Protein AF-A0A920CQA4-F1 (afdb_monomer_lite)

Structure (mmCIF, N/CA/C/O backbone):
data_AF-A0A920CQA4-F1
#
_entry.id   AF-A0A920CQA4-F1
#
loop_
_atom_site.group_PDB
_atom_site.id
_atom_site.type_symbol
_atom_site.label_atom_id
_atom_site.label_alt_id
_atom_site.label_comp_id
_atom_site.label_asym_id
_atom_site.label_entity_id
_atom_site.label_seq_id
_atom_site.pdbx_PDB_ins_code
_atom_site.Cartn_x
_atom_site.Cartn_y
_atom_site.Cartn_z
_atom_site.occupancy
_atom_site.B_iso_or_equiv
_atom_site.auth_seq_id
_atom_site.auth_comp_id
_atom_site.auth_asym_id
_atom_site.auth_atom_id
_atom_site.pdbx_PDB_model_num
ATOM 1 N N . MET A 1 1 ? 2.557 13.82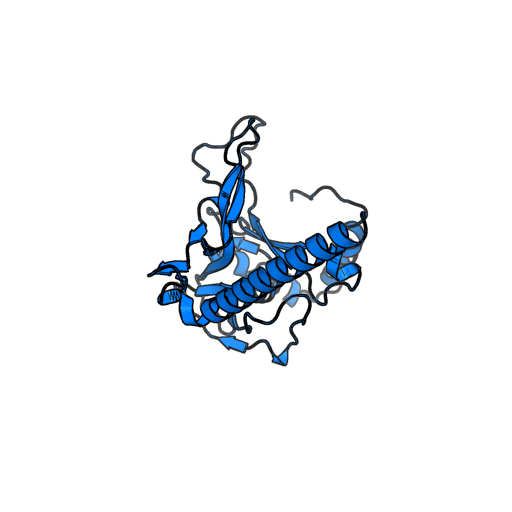5 20.061 1.00 38.69 1 MET A N 1
ATOM 2 C CA . MET A 1 1 ? 2.212 13.811 18.621 1.00 38.69 1 MET A CA 1
ATOM 3 C C . MET A 1 1 ? 3.180 14.714 17.873 1.00 38.69 1 MET A C 1
ATOM 5 O O . MET A 1 1 ? 3.221 15.901 18.159 1.00 38.69 1 MET A O 1
ATOM 9 N N . GLY A 1 2 ? 3.999 14.174 16.968 1.00 33.59 2 GLY A N 1
ATOM 10 C CA . GLY A 1 2 ? 4.830 15.003 16.093 1.00 33.59 2 GLY A CA 1
ATOM 11 C C . GLY A 1 2 ? 3.966 15.569 14.974 1.00 33.59 2 GLY A C 1
ATOM 12 O O . GLY A 1 2 ? 3.808 14.919 13.946 1.00 33.59 2 GLY A O 1
ATOM 13 N N . ALA A 1 3 ? 3.356 16.735 15.188 1.00 39.22 3 ALA A N 1
ATOM 14 C CA . ALA A 1 3 ? 2.620 17.420 14.136 1.00 39.22 3 ALA A CA 1
ATOM 15 C C . ALA A 1 3 ? 3.600 17.761 13.004 1.00 39.22 3 ALA A C 1
ATOM 17 O O . ALA A 1 3 ? 4.562 18.506 13.204 1.00 39.22 3 ALA A O 1
ATOM 18 N N . GLY A 1 4 ? 3.386 17.187 11.818 1.00 44.81 4 GLY A N 1
ATOM 19 C CA . GLY A 1 4 ? 4.086 17.630 10.616 1.00 44.81 4 GLY A CA 1
ATOM 20 C C . GLY A 1 4 ? 3.910 19.142 10.448 1.00 44.81 4 GLY A C 1
ATOM 21 O O . GLY A 1 4 ? 2.879 19.691 10.837 1.00 44.81 4 GLY A O 1
ATOM 22 N N . LYS A 1 5 ? 4.919 19.832 9.899 1.00 43.12 5 LYS A N 1
ATOM 23 C CA . LYS A 1 5 ? 4.845 21.278 9.626 1.00 43.12 5 LYS A CA 1
ATOM 24 C C . LYS A 1 5 ? 3.522 21.593 8.911 1.00 43.12 5 LYS A C 1
ATOM 26 O O . LYS A 1 5 ? 3.322 21.143 7.783 1.00 43.12 5 LYS A O 1
ATOM 31 N N . LYS A 1 6 ? 2.628 22.350 9.565 1.00 48.09 6 LYS A N 1
ATOM 32 C CA . LYS A 1 6 ? 1.392 22.854 8.951 1.00 48.09 6 LYS A CA 1
ATOM 33 C C . LYS A 1 6 ? 1.777 23.722 7.755 1.00 48.09 6 LYS A C 1
ATOM 35 O O . LYS A 1 6 ? 2.367 24.786 7.914 1.00 48.09 6 LYS A O 1
ATOM 40 N N . THR A 1 7 ? 1.462 23.254 6.557 1.00 58.47 7 THR A N 1
ATOM 41 C CA . THR A 1 7 ? 1.446 24.076 5.345 1.00 58.47 7 THR A CA 1
ATOM 42 C C . THR A 1 7 ? 0.015 24.577 5.130 1.00 58.47 7 THR A C 1
ATOM 44 O O . THR A 1 7 ? -0.928 23.922 5.579 1.00 58.47 7 THR A O 1
ATOM 47 N N . LYS A 1 8 ? -0.177 25.697 4.414 1.00 56.38 8 LYS A N 1
ATOM 48 C CA . LYS A 1 8 ? -1.524 26.164 4.007 1.00 56.38 8 LYS A CA 1
ATOM 49 C C . LYS A 1 8 ? -2.324 25.094 3.241 1.00 56.38 8 LYS A C 1
ATOM 51 O O . LYS A 1 8 ? -3.545 25.123 3.245 1.00 56.38 8 LYS A O 1
ATOM 56 N N . TYR A 1 9 ? -1.635 24.152 2.595 1.00 57.25 9 TYR A N 1
ATOM 57 C CA . TYR A 1 9 ? -2.249 23.047 1.856 1.00 57.25 9 TYR A CA 1
ATOM 58 C C . TYR A 1 9 ? -2.798 21.952 2.783 1.00 57.25 9 TYR A C 1
ATOM 60 O O . TYR A 1 9 ? -3.901 21.459 2.573 1.00 57.25 9 TYR A O 1
ATOM 68 N N . ASN A 1 10 ? -2.085 21.618 3.863 1.00 66.56 10 ASN A N 1
ATOM 69 C CA . ASN A 1 10 ? -2.527 20.572 4.789 1.00 66.56 10 ASN A CA 1
ATOM 70 C C . ASN A 1 10 ? -3.601 21.058 5.779 1.00 66.56 10 ASN A C 1
ATOM 72 O O . ASN A 1 10 ? -4.291 20.232 6.368 1.00 66.56 10 ASN A O 1
ATOM 76 N N . SER A 1 11 ? -3.756 22.370 5.995 1.00 74.94 11 SER A N 1
ATOM 77 C CA . SER A 1 11 ? -4.681 22.897 7.010 1.00 74.94 11 SER A CA 1
ATOM 78 C C . SER A 1 11 ? -6.149 22.602 6.710 1.00 74.94 11 SER A C 1
ATOM 80 O O . SER A 1 11 ? -6.861 22.210 7.627 1.00 74.94 11 SER A O 1
ATOM 82 N N . ARG A 1 12 ? -6.582 22.699 5.444 1.00 81.12 12 ARG A N 1
ATOM 83 C CA . ARG A 1 12 ? -7.976 22.422 5.052 1.00 81.12 12 ARG A CA 1
ATOM 84 C C . ARG A 1 12 ? -8.373 20.966 5.312 1.00 81.12 12 ARG A C 1
ATOM 86 O O . ARG A 1 12 ? -9.428 20.706 5.873 1.00 81.12 12 ARG A O 1
ATOM 93 N N . PHE A 1 13 ? -7.530 20.008 4.927 1.00 79.75 13 PHE A N 1
ATOM 94 C CA . PHE A 1 13 ? -7.816 18.586 5.158 1.00 79.75 13 PHE A CA 1
ATOM 95 C C . PHE A 1 13 ? -7.758 18.212 6.635 1.00 79.75 13 PHE A C 1
ATOM 97 O O . PHE A 1 13 ? -8.533 17.369 7.075 1.00 79.75 13 PHE A O 1
ATOM 104 N N . LEU A 1 14 ? -6.872 18.850 7.403 1.00 82.94 14 LEU A N 1
ATOM 105 C CA . LEU A 1 14 ? -6.847 18.679 8.853 1.00 82.94 14 LEU A CA 1
ATOM 106 C C . LEU A 1 14 ? -8.140 19.183 9.499 1.00 82.94 14 LEU A C 1
ATOM 108 O O . LEU A 1 14 ? -8.668 18.514 10.376 1.00 82.94 14 LEU A O 1
ATOM 112 N N . GLU A 1 15 ? -8.661 20.322 9.051 1.00 87.00 15 GLU A N 1
ATOM 113 C CA . GLU A 1 15 ? -9.925 20.875 9.541 1.00 87.00 15 GLU A CA 1
ATOM 114 C C . GLU A 1 15 ? -11.116 19.975 9.197 1.00 87.00 15 GLU A C 1
ATOM 116 O O . GLU A 1 15 ? -11.868 19.599 10.092 1.00 87.00 15 GLU A O 1
ATOM 121 N N . ILE A 1 16 ? -11.220 19.522 7.941 1.00 88.00 16 ILE A N 1
ATOM 122 C CA . ILE A 1 16 ? -12.239 18.544 7.523 1.00 88.00 16 ILE A CA 1
ATOM 123 C C . ILE A 1 16 ? -12.129 17.261 8.359 1.00 88.00 16 ILE A C 1
ATOM 125 O O . ILE A 1 16 ? -13.133 16.752 8.848 1.00 88.00 16 ILE A O 1
ATOM 129 N N . GLY A 1 17 ? -10.914 16.745 8.558 1.00 87.94 17 GLY A N 1
ATOM 130 C CA . GLY A 1 17 ? -10.681 15.550 9.367 1.00 87.94 17 GLY A CA 1
ATOM 131 C C . GLY A 1 17 ? -11.090 15.735 10.830 1.00 87.94 17 GLY A C 1
ATOM 132 O O . GLY A 1 17 ? -11.721 14.851 11.403 1.00 87.94 17 GLY A O 1
ATOM 133 N N . HIS A 1 18 ? -10.782 16.887 11.431 1.00 89.56 18 HIS A N 1
ATOM 134 C CA . HIS A 1 18 ? -11.221 17.210 12.789 1.00 89.56 18 HIS A CA 1
ATOM 135 C C . HIS A 1 18 ? -12.742 17.293 12.893 1.00 89.56 18 HIS A C 1
ATOM 137 O O . HIS A 1 18 ? -13.289 16.761 13.854 1.00 89.56 18 HIS A O 1
ATOM 143 N N . GLN A 1 19 ? -13.410 17.896 11.907 1.00 93.00 19 GLN A N 1
ATOM 144 C CA . GLN A 1 19 ? -14.869 17.971 11.876 1.00 93.00 19 GLN A CA 1
ATOM 145 C C . GLN A 1 19 ? -15.489 16.571 11.796 1.00 93.00 19 GLN A C 1
ATOM 147 O O . GLN A 1 19 ? -16.320 16.220 12.626 1.00 93.00 19 GLN A O 1
ATOM 152 N N . ILE A 1 20 ? -14.994 15.716 10.893 1.00 90.88 20 ILE A N 1
ATOM 153 C CA . ILE A 1 20 ? -15.450 14.321 10.771 1.00 90.88 20 ILE A CA 1
ATOM 154 C C . ILE A 1 20 ? -15.290 13.559 12.094 1.00 90.88 20 ILE A C 1
ATOM 156 O O . ILE A 1 20 ? -16.166 12.785 12.464 1.00 90.88 20 ILE A O 1
ATOM 160 N N . ILE A 1 21 ? -14.177 13.757 12.810 1.00 89.25 21 ILE A N 1
ATOM 161 C CA . ILE A 1 21 ? -13.927 13.101 14.104 1.00 89.25 21 ILE A CA 1
ATOM 162 C C . ILE A 1 21 ? -14.805 13.690 15.218 1.00 89.25 21 ILE A C 1
ATOM 164 O O . ILE A 1 21 ? -15.188 12.961 16.136 1.00 89.25 21 ILE A O 1
ATOM 168 N N . ALA A 1 22 ? -15.095 14.991 15.179 1.00 90.94 22 ALA A N 1
ATOM 169 C CA . ALA A 1 22 ? -15.968 15.657 16.143 1.00 90.94 22 ALA A CA 1
ATOM 170 C C . ALA A 1 22 ? -17.420 15.181 16.005 1.00 90.94 22 ALA A C 1
ATOM 172 O O . ALA A 1 22 ? -18.056 14.895 17.017 1.00 90.94 22 ALA A O 1
ATOM 173 N N . ASP A 1 23 ? -17.885 15.007 14.768 1.00 94.25 23 ASP A N 1
ATOM 174 C CA . ASP A 1 23 ? -19.243 14.555 14.444 1.00 94.25 23 ASP A CA 1
ATOM 175 C C . ASP A 1 23 ? -19.406 13.026 14.539 1.00 94.25 23 ASP A C 1
ATOM 177 O O . ASP A 1 23 ? -20.500 12.485 14.368 1.00 94.25 23 ASP A O 1
ATOM 181 N N . MET A 1 24 ? -18.317 12.298 14.796 1.00 93.50 24 MET A N 1
ATOM 182 C CA . MET A 1 24 ? -18.327 10.842 14.863 1.00 93.50 24 MET A CA 1
ATOM 183 C C . MET A 1 24 ? -19.016 10.340 16.147 1.00 93.50 24 MET A C 1
ATOM 185 O O . MET A 1 24 ? -18.647 10.767 17.246 1.00 93.50 24 MET A O 1
ATOM 189 N N . PRO A 1 25 ? -19.936 9.356 16.058 1.00 93.81 25 PRO A N 1
ATOM 190 C CA . PRO A 1 25 ? -20.502 8.703 17.234 1.00 93.81 25 PRO A CA 1
ATOM 191 C C . PRO A 1 25 ? -19.423 8.080 18.125 1.00 93.81 25 PRO A C 1
ATOM 193 O O . PRO A 1 25 ? -18.431 7.540 17.630 1.00 93.81 25 PRO A O 1
ATOM 196 N N . LYS A 1 26 ? -19.648 8.087 19.445 1.00 91.25 26 LYS A N 1
ATOM 197 C CA . LYS A 1 26 ? -18.684 7.585 20.440 1.00 91.25 26 LYS A CA 1
ATOM 198 C C . LYS A 1 26 ? -18.208 6.156 20.144 1.00 91.25 26 LYS A C 1
ATOM 200 O O . LYS A 1 26 ? -17.006 5.921 20.151 1.00 91.25 26 LYS A O 1
ATOM 205 N N . SER A 1 27 ? -19.124 5.253 19.794 1.00 87.88 27 SER A N 1
ATOM 206 C CA . SER A 1 27 ? -18.812 3.854 19.458 1.00 87.88 27 SER A CA 1
ATOM 207 C C . SER A 1 27 ? -17.830 3.720 18.291 1.00 87.88 27 SER A C 1
ATOM 209 O O . SER A 1 27 ? -16.910 2.910 18.323 1.00 87.88 27 SER A O 1
ATOM 211 N N . ARG A 1 28 ? -17.986 4.552 17.260 1.00 89.12 28 ARG A N 1
ATOM 212 C CA . ARG A 1 28 ? -17.101 4.552 16.093 1.00 89.12 28 ARG A CA 1
ATOM 213 C C . ARG A 1 28 ? -15.753 5.208 16.413 1.00 89.12 28 ARG A C 1
ATOM 215 O O . ARG A 1 28 ? -14.718 4.756 15.936 1.00 89.12 28 ARG A O 1
ATOM 222 N N . LYS A 1 29 ? -15.757 6.223 17.279 1.00 89.69 29 LYS A N 1
ATOM 223 C CA . LYS A 1 29 ? -14.544 6.900 17.754 1.00 89.69 29 LYS A CA 1
ATOM 224 C C . LYS A 1 29 ? -13.663 5.991 18.611 1.00 89.69 29 LYS A C 1
ATOM 226 O O . LYS A 1 29 ? -12.446 6.055 18.491 1.00 89.69 29 LYS A O 1
ATOM 231 N N . GLU A 1 30 ? -14.266 5.145 19.443 1.00 90.81 30 GLU A N 1
ATOM 232 C CA . GLU A 1 30 ? -13.564 4.122 20.237 1.00 90.81 30 GLU A CA 1
ATOM 233 C C . GLU A 1 30 ? -12.905 3.058 19.358 1.00 90.81 30 GLU A C 1
ATOM 235 O O . GLU A 1 30 ? -11.855 2.529 19.715 1.00 90.81 30 GLU A O 1
ATOM 240 N N . ASN A 1 31 ? -13.469 2.800 18.176 1.00 92.75 31 ASN A N 1
ATOM 241 C CA . ASN A 1 31 ? -12.864 1.895 17.212 1.00 92.75 31 ASN A CA 1
ATOM 242 C C . ASN A 1 31 ? -11.628 2.497 16.516 1.00 92.75 31 ASN A C 1
ATOM 244 O O . ASN A 1 31 ? -10.852 1.760 15.923 1.00 92.75 31 ASN A O 1
ATOM 248 N N . LEU A 1 32 ? -11.395 3.814 16.573 1.00 92.38 32 LEU A N 1
ATOM 249 C CA . LEU A 1 32 ? -10.269 4.421 15.859 1.00 92.38 32 LEU A CA 1
ATOM 250 C C . LEU A 1 32 ? -8.916 3.902 16.365 1.00 92.38 32 LEU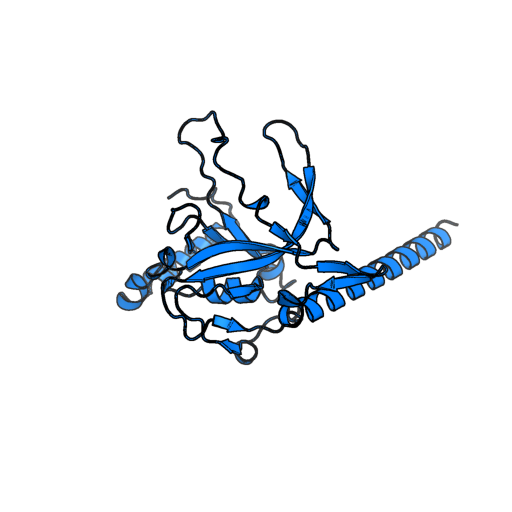 A C 1
ATOM 252 O O . LEU A 1 32 ? -8.576 4.055 17.538 1.00 92.38 32 LEU A O 1
ATOM 256 N N . CYS A 1 33 ? -8.098 3.374 15.450 1.00 91.94 33 CYS A N 1
ATOM 257 C CA . CYS A 1 33 ? -6.798 2.746 15.739 1.00 91.94 33 CYS A CA 1
ATOM 258 C C . CYS A 1 33 ? -6.866 1.521 16.678 1.00 91.94 33 CYS A C 1
ATOM 260 O O . CYS A 1 33 ? -5.803 1.090 17.142 1.00 91.94 33 CYS A O 1
ATOM 262 N N . SER A 1 34 ? -8.048 0.975 16.987 1.00 94.44 34 SER A N 1
ATOM 263 C CA . SER A 1 34 ? -8.228 -0.119 17.956 1.00 94.44 34 SER A CA 1
ATOM 264 C C . SER A 1 34 ? -7.410 -1.369 17.608 1.00 94.44 34 SER A C 1
ATOM 266 O O . SER A 1 34 ? -6.863 -2.008 18.503 1.00 94.44 34 SER A O 1
ATOM 268 N N . LEU A 1 35 ? -7.231 -1.656 16.316 1.00 96.00 35 LEU A N 1
ATOM 269 C CA . LEU A 1 35 ? -6.510 -2.815 15.783 1.00 96.00 35 LEU A CA 1
ATOM 270 C C . LEU A 1 35 ? -5.196 -2.452 15.076 1.00 96.00 35 LEU A C 1
ATOM 272 O O . LEU A 1 35 ? -4.560 -3.323 14.489 1.00 96.00 35 LEU A O 1
ATOM 276 N N . SER A 1 36 ? -4.736 -1.198 15.152 1.00 93.88 36 SER A N 1
ATOM 277 C CA . SER A 1 36 ? -3.458 -0.777 14.537 1.00 93.88 36 SER A CA 1
ATOM 278 C C . SER A 1 36 ? -2.251 -1.620 14.980 1.00 93.88 36 SER A C 1
ATOM 280 O O . SER A 1 36 ? -1.360 -1.886 14.180 1.00 93.88 36 SER A O 1
ATOM 282 N N . HIS A 1 37 ? -2.268 -2.100 16.227 1.00 94.06 37 HIS A N 1
ATOM 283 C CA . HIS A 1 37 ? -1.230 -2.950 16.811 1.00 94.06 37 HIS A CA 1
ATOM 284 C C . HIS A 1 37 ? -1.211 -4.390 16.278 1.00 94.06 37 HIS A C 1
ATOM 286 O O . HIS A 1 37 ? -0.224 -5.072 16.497 1.00 94.06 37 HIS A O 1
ATOM 292 N N . THR A 1 38 ? -2.282 -4.834 15.611 1.00 97.00 38 THR A N 1
ATOM 293 C CA . THR A 1 38 ? -2.454 -6.224 15.146 1.00 97.00 38 THR A CA 1
ATOM 294 C C . THR A 1 38 ? -1.996 -6.449 13.709 1.00 97.00 38 THR A C 1
ATOM 296 O O . THR A 1 38 ? -2.083 -7.570 13.220 1.00 97.00 38 THR A O 1
ATOM 299 N N . LEU A 1 39 ? -1.614 -5.395 12.979 1.00 97.25 39 LEU A N 1
ATOM 300 C CA . LEU A 1 39 ? -1.118 -5.478 11.604 1.00 97.25 39 LEU A CA 1
ATOM 301 C C . LEU A 1 39 ? 0.372 -5.178 11.600 1.00 97.25 39 LEU A C 1
ATOM 303 O O . LEU A 1 39 ? 0.760 -4.031 11.797 1.00 97.25 39 LEU A O 1
ATOM 307 N N . HIS A 1 40 ? 1.187 -6.179 11.299 1.00 95.88 40 HIS A N 1
ATOM 308 C CA . HIS A 1 40 ? 2.637 -6.083 11.382 1.00 95.88 40 HIS A CA 1
ATOM 309 C C . HIS A 1 40 ? 3.259 -5.974 10.004 1.00 95.88 40 HIS A C 1
ATOM 311 O O . HIS A 1 40 ? 2.926 -6.705 9.061 1.00 95.88 40 HIS A O 1
ATOM 317 N N . PHE A 1 41 ? 4.211 -5.060 9.896 1.00 94.62 41 PHE A N 1
ATOM 318 C CA . PHE A 1 41 ? 5.053 -4.939 8.725 1.00 94.62 41 PHE A CA 1
ATOM 319 C C . PHE A 1 41 ? 5.948 -6.170 8.547 1.00 94.62 41 PHE A C 1
ATOM 321 O O . PHE A 1 41 ? 6.675 -6.546 9.460 1.00 94.62 41 PHE A O 1
ATOM 328 N N . VAL A 1 42 ? 5.966 -6.752 7.342 1.00 93.94 42 VAL A N 1
ATOM 329 C CA . VAL A 1 42 ? 6.901 -7.840 7.010 1.00 93.94 42 VAL A CA 1
ATOM 330 C C . VAL A 1 42 ? 7.954 -7.386 6.008 1.00 93.94 42 VAL A C 1
ATOM 332 O O . VAL A 1 42 ? 9.145 -7.575 6.226 1.00 93.94 42 VAL A O 1
ATOM 335 N N . THR A 1 43 ? 7.530 -6.852 4.861 1.00 93.31 43 THR A N 1
ATOM 336 C CA . THR A 1 43 ? 8.456 -6.420 3.805 1.00 93.31 43 THR A CA 1
ATOM 337 C C . THR A 1 43 ? 7.758 -5.525 2.785 1.00 93.31 43 THR A C 1
ATOM 339 O O . THR A 1 43 ? 6.534 -5.532 2.647 1.00 93.31 43 THR A O 1
ATOM 342 N N . LEU A 1 44 ? 8.541 -4.754 2.035 1.00 94.19 44 LEU A N 1
ATOM 343 C CA . LEU A 1 44 ? 8.090 -4.073 0.830 1.00 94.19 44 LEU A CA 1
ATOM 344 C C . LEU A 1 44 ? 8.383 -4.943 -0.393 1.00 94.19 44 LEU A C 1
ATOM 346 O O . LEU A 1 44 ? 9.451 -5.533 -0.518 1.00 94.19 44 LEU A O 1
ATOM 350 N N . LEU A 1 45 ? 7.464 -4.949 -1.349 1.00 95.25 45 LEU A N 1
ATOM 351 C CA . LEU A 1 45 ? 7.617 -5.667 -2.611 1.00 95.25 45 LEU A CA 1
ATOM 352 C C . LEU A 1 45 ? 8.001 -4.678 -3.706 1.00 95.25 45 LEU A C 1
ATOM 354 O O . LEU A 1 45 ? 7.426 -3.587 -3.776 1.00 95.25 45 LEU A O 1
ATOM 358 N N . GLY A 1 46 ? 8.956 -5.024 -4.569 1.00 94.81 46 GLY A N 1
ATOM 359 C CA . GLY A 1 46 ? 9.412 -4.121 -5.625 1.00 94.81 46 GLY A CA 1
ATOM 360 C C . GLY A 1 46 ? 9.815 -4.815 -6.917 1.00 94.81 46 GLY A C 1
ATOM 361 O O . GLY A 1 46 ? 10.313 -5.934 -6.910 1.00 94.81 46 GLY A O 1
ATOM 362 N N . PHE A 1 47 ? 9.642 -4.119 -8.037 1.00 95.69 47 PHE A N 1
ATOM 363 C CA . PHE A 1 47 ? 10.157 -4.566 -9.326 1.00 95.69 47 PHE A CA 1
ATOM 364 C C . PHE A 1 47 ? 11.599 -4.103 -9.517 1.00 95.69 47 PHE A C 1
ATOM 366 O O . PHE A 1 47 ? 11.882 -2.910 -9.480 1.00 95.69 47 PHE A O 1
ATOM 373 N N . GLN A 1 48 ? 12.510 -5.035 -9.760 1.00 93.19 48 GLN A N 1
ATOM 374 C CA . GLN A 1 48 ? 13.894 -4.815 -10.158 1.00 93.19 48 GLN A CA 1
ATOM 375 C C . GLN A 1 48 ? 14.017 -4.357 -11.622 1.00 93.19 48 GLN A C 1
ATOM 377 O O . GLN A 1 48 ? 14.978 -3.661 -11.969 1.00 93.19 48 GLN A O 1
ATOM 382 N N . SER A 1 49 ? 13.039 -4.679 -12.479 1.00 91.62 49 SER A N 1
ATOM 383 C CA . SER A 1 49 ? 12.951 -4.168 -13.860 1.00 91.62 49 SER A CA 1
ATOM 384 C C . SER A 1 49 ? 12.806 -2.640 -13.949 1.00 91.62 49 SER A C 1
ATOM 386 O O . SER A 1 49 ? 13.183 -2.023 -14.961 1.00 91.62 49 SER A O 1
ATOM 388 N N . PHE A 1 50 ? 12.324 -2.015 -12.869 1.00 90.62 50 PHE A N 1
ATOM 389 C CA . PHE A 1 50 ? 12.220 -0.572 -12.685 1.00 90.62 50 PHE A CA 1
ATOM 390 C C . PHE A 1 50 ? 13.152 -0.129 -11.556 1.00 90.62 50 PHE A C 1
ATOM 392 O O . PHE A 1 50 ? 13.122 -0.652 -10.448 1.00 90.62 50 PHE A O 1
ATOM 399 N N . LYS A 1 51 ? 14.022 0.841 -11.842 1.00 83.44 51 LYS A N 1
ATOM 400 C CA . LYS A 1 51 ? 14.982 1.335 -10.853 1.00 83.44 51 LYS A CA 1
ATOM 401 C C . LYS A 1 51 ? 14.469 2.624 -10.237 1.00 83.44 51 LYS A C 1
ATOM 403 O O . LYS A 1 51 ? 14.321 3.634 -10.926 1.00 83.44 51 LYS A O 1
ATOM 408 N N . SER A 1 52 ? 14.268 2.592 -8.930 1.00 82.50 52 SER A N 1
ATOM 409 C CA . SER A 1 52 ? 14.185 3.781 -8.094 1.00 82.50 52 SER A CA 1
ATOM 410 C C . SER A 1 52 ? 15.556 4.092 -7.493 1.00 82.50 52 SER A C 1
ATOM 412 O O . SER A 1 52 ? 16.546 3.398 -7.728 1.00 82.50 52 SER A O 1
ATOM 414 N N . LYS A 1 53 ? 15.620 5.201 -6.764 1.00 80.25 53 LYS A N 1
ATOM 415 C CA . LYS A 1 53 ? 16.815 5.707 -6.102 1.00 80.25 53 LYS A CA 1
ATOM 416 C C . LYS A 1 53 ? 16.521 5.819 -4.610 1.00 80.25 53 LYS A C 1
ATOM 418 O O . LYS A 1 53 ? 15.498 6.397 -4.243 1.00 80.25 53 LYS A O 1
ATOM 423 N N . ARG A 1 54 ? 17.394 5.276 -3.761 1.00 72.25 54 ARG A N 1
ATOM 424 C CA . ARG A 1 54 ? 17.351 5.456 -2.296 1.00 72.25 54 ARG A CA 1
ATOM 425 C C . ARG A 1 54 ? 18.578 6.228 -1.824 1.00 72.25 54 ARG A C 1
ATOM 427 O O . ARG A 1 54 ? 19.606 6.150 -2.486 1.00 72.25 54 ARG A O 1
ATOM 434 N N . ASN A 1 55 ? 18.468 6.968 -0.723 1.00 68.88 55 ASN A N 1
ATOM 435 C CA . ASN A 1 55 ? 19.615 7.598 -0.057 1.00 68.88 55 ASN A CA 1
ATOM 436 C C . ASN A 1 55 ? 20.209 6.600 0.940 1.00 68.88 55 ASN A C 1
ATOM 438 O O . ASN A 1 55 ? 19.434 5.921 1.609 1.00 68.88 55 ASN A O 1
ATOM 442 N N . VAL A 1 56 ? 21.537 6.501 1.016 1.00 63.00 56 VAL A N 1
ATOM 443 C CA . VAL A 1 56 ? 22.213 5.387 1.724 1.00 63.00 56 VAL A CA 1
ATOM 444 C C . VAL A 1 56 ? 23.213 5.858 2.783 1.00 63.00 56 VAL A C 1
ATOM 446 O O . VAL A 1 56 ? 23.860 5.041 3.416 1.00 63.00 56 VAL A O 1
ATOM 449 N N . ALA A 1 57 ? 23.355 7.167 3.004 1.00 54.09 57 ALA A N 1
ATOM 450 C CA . ALA A 1 57 ? 24.226 7.683 4.056 1.00 54.09 57 ALA A CA 1
ATOM 451 C C . ALA A 1 57 ? 23.795 9.077 4.520 1.00 54.09 57 ALA A C 1
ATOM 453 O O . ALA A 1 57 ? 23.320 9.895 3.725 1.00 54.09 57 ALA A O 1
ATOM 454 N N . ASP A 1 58 ? 24.015 9.345 5.804 1.00 51.28 58 ASP A N 1
ATOM 455 C CA . ASP A 1 58 ? 23.956 10.684 6.375 1.00 51.28 58 ASP A CA 1
ATOM 456 C C . ASP A 1 58 ? 25.164 11.509 5.906 1.00 51.28 58 ASP A C 1
ATOM 458 O O . ASP A 1 58 ? 26.306 11.061 5.926 1.00 51.28 58 ASP A O 1
ATOM 462 N N . GLY A 1 59 ? 24.905 12.735 5.449 1.00 50.38 59 GLY A N 1
ATOM 463 C CA . GLY A 1 59 ? 25.937 13.721 5.105 1.00 50.38 59 GLY A CA 1
ATOM 464 C C . GLY A 1 59 ? 26.410 13.729 3.647 1.00 50.38 59 GLY A C 1
ATOM 465 O O . GLY A 1 59 ? 26.793 14.788 3.154 1.00 50.38 59 GLY A O 1
ATOM 466 N N . VAL A 1 60 ? 26.297 12.623 2.904 1.00 50.94 60 VAL A N 1
ATOM 467 C CA . VAL A 1 60 ? 26.636 12.576 1.467 1.00 50.94 60 VAL A CA 1
ATOM 468 C C . VAL A 1 60 ? 25.385 12.228 0.667 1.00 50.94 60 VAL A C 1
ATOM 470 O O . VAL A 1 60 ? 24.725 11.231 0.943 1.00 50.94 60 VAL A O 1
ATOM 473 N N . ARG A 1 61 ? 25.051 13.020 -0.366 1.00 55.62 61 ARG A N 1
ATOM 474 C CA . ARG A 1 61 ? 23.981 12.708 -1.341 1.00 55.62 61 ARG A CA 1
ATOM 475 C C . ARG A 1 61 ? 24.373 11.509 -2.223 1.00 55.62 61 ARG A C 1
ATOM 477 O O . ARG A 1 61 ? 24.431 11.620 -3.445 1.00 55.62 61 ARG A O 1
ATOM 484 N N . LYS A 1 62 ? 24.666 10.358 -1.621 1.00 59.75 62 LYS A N 1
ATOM 485 C CA . LYS A 1 62 ? 24.900 9.108 -2.333 1.00 59.75 62 LYS A CA 1
ATOM 486 C C . LYS A 1 62 ? 23.568 8.391 -2.458 1.00 59.75 62 LYS A C 1
ATOM 488 O O . LYS A 1 62 ? 22.918 8.074 -1.459 1.00 59.75 62 LYS A O 1
ATOM 493 N N . SER A 1 63 ? 23.154 8.188 -3.704 1.00 71.75 63 SER A N 1
ATOM 494 C CA . SER A 1 63 ? 21.939 7.460 -4.013 1.00 71.75 63 SER A CA 1
ATOM 495 C C . SER A 1 63 ? 22.248 6.170 -4.751 1.00 71.75 63 SER A C 1
ATOM 497 O O . SER A 1 63 ? 22.934 6.193 -5.772 1.00 71.75 63 SER A O 1
ATOM 499 N N . GLU A 1 64 ? 21.721 5.060 -4.245 1.00 78.56 64 GLU A N 1
ATOM 500 C CA . GLU A 1 64 ? 21.862 3.745 -4.863 1.00 78.56 64 GLU A CA 1
ATOM 501 C C . GLU A 1 64 ? 20.586 3.325 -5.592 1.00 78.56 64 GLU A C 1
ATOM 503 O O . GLU A 1 64 ? 19.478 3.702 -5.180 1.00 78.56 64 GLU A O 1
ATOM 508 N N . PRO A 1 65 ? 20.723 2.537 -6.674 1.00 81.38 65 PRO A N 1
ATOM 509 C CA . PRO A 1 65 ? 19.580 1.935 -7.332 1.00 81.38 65 PRO A CA 1
ATOM 510 C C . PRO A 1 65 ? 18.899 0.934 -6.393 1.00 81.38 65 PRO A C 1
ATOM 512 O O . PRO A 1 65 ? 19.551 0.080 -5.802 1.00 81.38 65 PRO A O 1
ATOM 515 N N . CYS A 1 66 ? 17.576 1.003 -6.307 1.00 84.94 66 CYS A N 1
ATOM 516 C CA . CYS A 1 66 ? 16.758 0.019 -5.605 1.00 84.94 66 CYS A CA 1
ATOM 517 C C . CYS A 1 66 ? 15.540 -0.377 -6.452 1.00 84.94 66 CYS A C 1
ATOM 519 O O . CYS A 1 66 ? 15.166 0.378 -7.361 1.00 84.94 66 CYS A O 1
ATOM 521 N N . PRO A 1 67 ? 14.916 -1.541 -6.184 1.00 89.88 67 PRO A N 1
ATOM 522 C CA . PRO A 1 67 ? 13.672 -1.916 -6.843 1.00 89.88 67 PRO A CA 1
ATOM 523 C C . PRO A 1 67 ? 12.588 -0.852 -6.636 1.00 89.88 67 PRO A C 1
ATOM 525 O O . PRO A 1 67 ? 12.453 -0.275 -5.550 1.00 89.88 67 PRO A O 1
ATOM 528 N N . THR A 1 68 ? 11.796 -0.582 -7.671 1.00 91.06 68 THR A N 1
ATOM 529 C CA . THR A 1 68 ? 10.628 0.292 -7.541 1.00 91.06 68 THR A CA 1
ATOM 530 C C . THR A 1 68 ? 9.539 -0.441 -6.775 1.00 91.06 68 THR A C 1
ATOM 532 O O . THR A 1 68 ? 9.000 -1.441 -7.239 1.00 91.06 68 THR A O 1
ATOM 535 N N . LYS A 1 69 ? 9.216 0.073 -5.590 1.00 92.06 69 LYS A N 1
ATOM 536 C CA . LYS A 1 69 ? 8.197 -0.485 -4.700 1.00 92.06 69 LYS A CA 1
ATOM 537 C C . LYS A 1 69 ? 6.816 -0.503 -5.368 1.00 92.06 69 LYS A C 1
ATOM 539 O O . LYS A 1 69 ? 6.385 0.525 -5.894 1.00 92.06 69 LYS A O 1
ATOM 544 N N . VAL A 1 70 ? 6.114 -1.624 -5.266 1.00 93.25 70 VAL A N 1
ATOM 545 C CA . VAL A 1 70 ? 4.783 -1.856 -5.856 1.00 93.25 70 VAL A CA 1
ATOM 546 C C . VAL A 1 70 ? 3.758 -2.405 -4.864 1.00 93.25 70 VAL A C 1
ATOM 548 O O . VAL A 1 70 ? 2.561 -2.406 -5.153 1.00 93.25 70 VAL A O 1
ATOM 551 N N . GLY A 1 71 ? 4.203 -2.846 -3.689 1.00 95.00 71 GLY A N 1
ATOM 552 C CA . GLY A 1 71 ? 3.325 -3.410 -2.677 1.00 95.00 71 GLY A CA 1
ATOM 553 C C . GLY A 1 71 ? 4.007 -3.604 -1.332 1.00 95.00 71 GLY A C 1
ATOM 554 O O . GLY A 1 71 ? 5.145 -3.176 -1.115 1.00 95.00 71 GLY A O 1
ATOM 555 N N . ILE A 1 72 ? 3.281 -4.256 -0.439 1.00 96.38 72 ILE A N 1
ATOM 556 C CA . ILE A 1 72 ? 3.668 -4.544 0.938 1.00 96.38 72 ILE A CA 1
ATOM 557 C C . ILE A 1 72 ? 3.147 -5.922 1.323 1.00 96.38 72 ILE A C 1
ATOM 559 O O . ILE A 1 72 ? 2.036 -6.293 0.947 1.00 96.38 72 ILE A O 1
ATOM 563 N N . THR A 1 73 ? 3.945 -6.655 2.085 1.00 97.50 73 THR A N 1
ATOM 564 C CA . THR A 1 73 ? 3.503 -7.853 2.792 1.00 97.50 73 THR A CA 1
ATOM 565 C C . THR A 1 73 ? 3.255 -7.481 4.246 1.00 97.50 73 THR A C 1
ATOM 567 O O . THR A 1 73 ? 4.122 -6.879 4.892 1.00 97.50 73 THR A O 1
ATOM 570 N N . LEU A 1 74 ? 2.085 -7.860 4.746 1.00 97.50 74 LEU A N 1
ATOM 571 C CA . LEU A 1 74 ? 1.703 -7.752 6.149 1.00 97.50 74 LEU A CA 1
ATOM 572 C C . LEU A 1 74 ? 1.450 -9.147 6.727 1.00 97.50 74 LEU A C 1
ATOM 574 O O . LEU A 1 74 ? 1.283 -10.119 5.988 1.00 97.50 74 LEU A O 1
ATOM 578 N N . ILE A 1 75 ? 1.414 -9.227 8.048 1.00 97.94 75 ILE A N 1
ATOM 579 C CA . ILE A 1 75 ? 0.888 -10.353 8.823 1.00 97.94 75 ILE A CA 1
ATOM 580 C C . ILE A 1 75 ? -0.030 -9.769 9.895 1.00 97.94 75 ILE A C 1
ATOM 582 O O . ILE A 1 75 ? 0.209 -8.645 10.340 1.00 97.94 75 ILE A O 1
ATOM 586 N N . SER A 1 76 ? -1.098 -10.476 10.259 1.00 97.94 76 SER A N 1
ATOM 587 C CA . SER A 1 76 ? -2.012 -10.004 11.299 1.00 97.94 76 SER A CA 1
ATOM 588 C C . SER A 1 76 ? -2.115 -10.972 12.463 1.00 97.94 76 SER A C 1
ATOM 590 O O . SER A 1 76 ? -2.155 -12.173 12.231 1.00 97.94 76 SER A O 1
ATOM 592 N N . ASP A 1 77 ? -2.232 -10.461 13.685 1.00 98.00 77 ASP A N 1
ATOM 593 C CA . ASP A 1 77 ? -2.497 -11.269 14.885 1.00 98.00 77 ASP A CA 1
ATOM 594 C C . ASP A 1 77 ? -3.932 -11.815 14.939 1.00 98.00 77 ASP A C 1
ATOM 596 O O . ASP A 1 77 ? -4.239 -12.704 15.735 1.00 98.00 77 ASP A O 1
ATOM 600 N N . VAL A 1 78 ? -4.827 -11.286 14.101 1.00 97.94 78 VAL A N 1
ATOM 601 C CA . VAL A 1 78 ? -6.251 -11.627 14.076 1.00 97.94 78 VAL A CA 1
ATOM 602 C C . VAL A 1 78 ? -6.699 -12.021 12.672 1.00 97.94 78 VAL A C 1
ATOM 604 O O . VAL A 1 78 ? -6.089 -11.644 11.671 1.00 97.94 78 VAL A O 1
ATOM 607 N N . ASP A 1 79 ? -7.788 -12.782 12.596 1.00 98.38 79 ASP A N 1
ATOM 608 C CA . ASP A 1 79 ? -8.459 -13.051 11.326 1.00 98.38 79 ASP A CA 1
ATOM 609 C C . ASP A 1 79 ? -9.013 -11.742 10.740 1.00 98.38 79 ASP A C 1
ATOM 611 O O . ASP A 1 79 ? -9.608 -10.928 11.449 1.00 98.38 79 ASP A O 1
ATOM 615 N N . ILE A 1 80 ? -8.863 -11.557 9.426 1.00 97.94 80 ILE A N 1
ATOM 616 C CA . ILE A 1 80 ? -9.430 -10.421 8.693 1.00 97.94 80 ILE A CA 1
ATOM 617 C C . ILE A 1 80 ? -10.361 -10.963 7.614 1.00 97.94 80 ILE A C 1
ATOM 619 O O . ILE A 1 80 ? -9.923 -11.594 6.651 1.00 97.94 80 ILE A O 1
ATOM 623 N N . ASP A 1 81 ? -11.657 -10.700 7.756 1.00 96.94 81 ASP A N 1
ATOM 624 C CA . ASP A 1 81 ? -12.683 -11.277 6.881 1.00 96.94 81 ASP A CA 1
ATOM 625 C C . ASP A 1 81 ? -12.790 -10.613 5.503 1.00 96.94 81 ASP A C 1
ATOM 627 O O . ASP A 1 81 ? -13.380 -11.172 4.576 1.00 96.94 81 ASP A O 1
ATOM 631 N N . ASP A 1 82 ? -12.266 -9.402 5.351 1.00 96.06 82 ASP A N 1
ATOM 632 C CA . ASP A 1 82 ? -12.518 -8.603 4.162 1.00 96.06 82 ASP A CA 1
ATOM 633 C C . ASP A 1 82 ? -11.323 -7.762 3.714 1.00 96.06 82 ASP A C 1
ATOM 635 O O . ASP A 1 82 ? -11.445 -6.575 3.409 1.00 96.06 82 ASP A O 1
ATOM 639 N N . VAL A 1 83 ? -10.161 -8.397 3.591 1.00 97.75 83 VAL A N 1
ATOM 640 C CA . VAL A 1 83 ? -8.989 -7.796 2.948 1.00 97.75 83 VAL A CA 1
ATOM 641 C C . VAL A 1 83 ? -9.336 -7.416 1.498 1.00 97.75 83 VAL A C 1
ATOM 643 O O . VAL A 1 83 ? -9.821 -8.273 0.751 1.00 97.75 83 VAL A O 1
ATOM 646 N N . PRO A 1 84 ? -9.100 -6.160 1.070 1.00 97.69 84 PRO A N 1
ATOM 647 C CA . PRO A 1 84 ? -9.463 -5.706 -0.268 1.00 97.69 84 PRO A CA 1
ATOM 648 C C . PRO A 1 84 ? -8.640 -6.409 -1.350 1.00 97.69 84 PRO A C 1
ATOM 650 O O . PRO A 1 84 ? -7.428 -6.594 -1.213 1.00 97.69 84 PRO A O 1
ATOM 653 N N . VAL A 1 85 ? -9.312 -6.755 -2.446 1.00 97.12 85 VAL A N 1
ATOM 654 C CA . VAL A 1 85 ? -8.722 -7.310 -3.667 1.00 97.12 85 VAL A CA 1
ATOM 655 C C . VAL A 1 85 ? -9.103 -6.407 -4.828 1.00 97.12 85 VAL A C 1
ATOM 657 O O . VAL A 1 85 ? -10.286 -6.222 -5.108 1.00 97.12 85 VAL A O 1
ATOM 660 N N . ILE A 1 86 ? -8.109 -5.814 -5.484 1.00 96.12 86 ILE A N 1
ATOM 661 C CA . ILE A 1 86 ? -8.323 -4.819 -6.541 1.00 96.12 86 ILE A CA 1
ATOM 662 C C . ILE A 1 86 ? -7.516 -5.227 -7.766 1.00 96.12 86 ILE A C 1
ATOM 664 O O . ILE A 1 86 ? -6.343 -5.584 -7.648 1.00 96.12 86 ILE A O 1
ATOM 668 N N . ASP A 1 87 ? -8.131 -5.137 -8.946 1.00 93.62 87 ASP A N 1
ATOM 669 C CA . ASP A 1 87 ? -7.415 -5.320 -10.205 1.00 93.62 87 ASP A CA 1
ATOM 670 C C . ASP A 1 87 ? -6.266 -4.308 -10.302 1.00 93.62 87 ASP A C 1
ATOM 672 O O . ASP A 1 87 ? -6.469 -3.094 -10.329 1.00 93.62 87 ASP A O 1
ATOM 676 N N . VAL A 1 88 ? -5.042 -4.826 -10.380 1.00 90.81 88 VAL A N 1
ATOM 677 C CA . VAL A 1 88 ? -3.798 -4.047 -10.399 1.00 90.81 88 VAL A CA 1
ATOM 678 C C . VAL A 1 88 ? -3.660 -3.125 -11.613 1.00 90.81 88 VAL A C 1
ATOM 680 O O . VAL A 1 88 ? -2.772 -2.272 -11.644 1.00 90.81 88 VAL A O 1
ATOM 683 N N . ARG A 1 89 ? -4.513 -3.293 -12.629 1.00 88.62 89 ARG A N 1
ATOM 684 C CA . ARG A 1 89 ? -4.587 -2.424 -13.810 1.00 88.62 89 ARG A CA 1
ATOM 685 C C . ARG A 1 89 ? -5.365 -1.138 -13.538 1.00 88.62 89 ARG A C 1
ATOM 687 O O . ARG A 1 89 ? -5.183 -0.174 -14.285 1.00 88.62 89 ARG A O 1
ATOM 694 N N . LEU A 1 90 ? -6.195 -1.110 -12.494 1.00 90.56 90 LEU A N 1
ATOM 695 C CA . LEU A 1 90 ? -6.864 0.101 -12.032 1.00 90.56 90 LEU A CA 1
ATOM 696 C C . LEU A 1 90 ? -5.862 0.985 -11.285 1.00 90.56 90 LEU A C 1
ATOM 698 O O . LEU A 1 90 ? -5.094 0.529 -10.437 1.00 90.56 90 LEU A O 1
ATOM 702 N N . ASP A 1 91 ? -5.860 2.273 -11.608 1.00 85.69 91 ASP A N 1
ATOM 703 C CA . ASP A 1 91 ? -4.935 3.247 -11.046 1.00 85.69 91 ASP A CA 1
ATOM 704 C C . ASP A 1 91 ? -5.642 4.561 -10.675 1.00 85.69 91 ASP A C 1
ATOM 706 O O . ASP A 1 91 ? -6.857 4.725 -10.816 1.00 85.69 91 ASP A O 1
ATOM 710 N N . LYS A 1 92 ? -4.878 5.538 -10.172 1.00 87.69 92 LYS A N 1
ATOM 711 C CA . LYS A 1 92 ? -5.426 6.855 -9.813 1.00 87.69 92 LYS A CA 1
ATOM 712 C C . LYS A 1 92 ? -6.117 7.593 -10.952 1.00 87.69 92 LYS A C 1
ATOM 714 O O . LYS A 1 92 ? -6.897 8.493 -10.665 1.00 87.69 92 LYS A O 1
ATOM 719 N N . TYR A 1 93 ? -5.794 7.300 -12.206 1.00 88.00 93 TYR A N 1
ATOM 720 C CA . TYR A 1 93 ? -6.363 7.994 -13.356 1.00 88.00 93 TYR A CA 1
ATOM 721 C C . TYR A 1 93 ? -7.676 7.339 -13.778 1.00 88.00 93 TYR A C 1
ATOM 723 O O . TYR A 1 93 ? -8.660 8.036 -14.031 1.00 88.00 93 TYR A O 1
ATOM 731 N N . THR A 1 94 ? -7.727 6.004 -13.787 1.00 88.06 94 THR A N 1
ATOM 732 C CA . THR A 1 94 ? -8.976 5.274 -14.056 1.00 88.06 94 THR A CA 1
ATOM 733 C C . THR A 1 94 ? -9.982 5.445 -12.924 1.00 88.06 94 THR A C 1
ATOM 735 O O . THR A 1 94 ? -11.182 5.553 -13.193 1.00 88.06 94 THR A O 1
ATOM 738 N N . GLY A 1 95 ? -9.486 5.560 -11.688 1.00 90.75 95 GLY A N 1
ATOM 739 C CA . GLY A 1 95 ? -10.281 5.456 -10.470 1.00 90.75 95 GLY A CA 1
ATOM 740 C C . GLY A 1 95 ? -10.570 3.996 -10.122 1.00 90.75 95 GLY A C 1
ATOM 741 O O . GLY A 1 95 ? -10.274 3.093 -10.906 1.00 90.75 95 GLY A O 1
ATOM 742 N N . ILE A 1 96 ? -11.129 3.792 -8.929 1.00 93.12 96 ILE A N 1
ATOM 743 C CA . ILE A 1 96 ? -11.586 2.496 -8.417 1.00 93.12 96 ILE A CA 1
ATOM 744 C C . ILE A 1 96 ? -12.948 2.750 -7.767 1.00 93.12 96 ILE A C 1
ATOM 746 O O . ILE A 1 96 ? -13.030 3.527 -6.811 1.00 93.12 96 ILE A O 1
ATOM 750 N N . SER A 1 97 ? -14.011 2.155 -8.301 1.00 92.06 97 SER A N 1
ATOM 751 C CA . SER A 1 97 ? -15.352 2.216 -7.714 1.00 92.06 97 SER A CA 1
ATOM 752 C C . SER A 1 97 ? -15.559 1.103 -6.684 1.00 92.06 97 SER A C 1
ATOM 754 O O . SER A 1 97 ? -14.812 0.129 -6.628 1.00 92.06 97 SER A O 1
ATOM 756 N N . LYS A 1 98 ? -16.565 1.254 -5.815 1.00 88.56 98 LYS A N 1
ATOM 757 C CA . LYS A 1 98 ? -16.793 0.338 -4.683 1.00 88.56 98 LYS A CA 1
ATOM 758 C C . LYS A 1 98 ? -17.086 -1.101 -5.128 1.00 88.56 98 LYS A C 1
ATOM 760 O O . LYS A 1 98 ? -16.651 -2.037 -4.471 1.00 88.56 98 LYS A O 1
ATOM 765 N N . ASP A 1 99 ? -17.804 -1.264 -6.231 1.00 92.38 99 ASP A N 1
ATOM 766 C CA . ASP A 1 99 ? -18.140 -2.545 -6.865 1.00 92.38 99 ASP A CA 1
ATOM 767 C C . ASP A 1 99 ? -16.922 -3.262 -7.473 1.00 92.38 99 ASP A C 1
ATOM 769 O O . ASP A 1 99 ? -16.951 -4.475 -7.652 1.00 92.38 99 ASP A O 1
ATOM 773 N N . GLN A 1 100 ? -15.827 -2.537 -7.722 1.00 93.81 100 GLN A N 1
ATOM 774 C CA . GLN A 1 100 ? -14.569 -3.094 -8.227 1.00 93.81 100 GLN A CA 1
ATOM 775 C C . GLN A 1 100 ? -13.639 -3.594 -7.111 1.00 93.81 100 GLN A C 1
ATOM 777 O O . GLN A 1 100 ? -12.566 -4.129 -7.398 1.00 93.81 100 GLN A O 1
ATOM 782 N N . ILE A 1 101 ? -14.014 -3.402 -5.842 1.00 95.44 101 ILE A N 1
ATOM 783 C CA . ILE A 1 101 ? -13.224 -3.832 -4.688 1.00 95.44 101 ILE A CA 1
ATOM 784 C C . ILE A 1 101 ? -13.765 -5.178 -4.213 1.00 95.44 101 ILE A C 1
ATOM 786 O O . ILE A 1 101 ? -14.737 -5.257 -3.458 1.00 95.44 101 ILE A O 1
ATOM 790 N N . GLY A 1 102 ? -13.103 -6.245 -4.653 1.00 96.94 102 GLY A N 1
ATOM 791 C CA . GLY A 1 102 ? -13.310 -7.584 -4.123 1.00 96.94 102 GLY A CA 1
ATOM 792 C C . GLY A 1 102 ? -12.831 -7.700 -2.676 1.00 96.94 102 GLY A C 1
ATOM 793 O O . GLY A 1 102 ? -12.146 -6.823 -2.141 1.00 96.94 102 GLY A O 1
ATOM 794 N N . LYS A 1 103 ? -13.181 -8.812 -2.033 1.00 97.25 103 LYS A N 1
ATOM 795 C CA . LYS A 1 103 ? -12.805 -9.118 -0.650 1.00 97.25 103 LYS A CA 1
ATOM 796 C C . LYS A 1 103 ? -12.282 -10.542 -0.564 1.00 97.25 103 LYS A C 1
ATOM 798 O O . LYS A 1 103 ? -12.823 -11.437 -1.210 1.00 97.25 103 LYS A O 1
ATOM 803 N N . ARG A 1 104 ? -11.261 -10.754 0.260 1.00 97.38 104 ARG A N 1
ATOM 804 C CA . ARG A 1 104 ? -10.795 -12.085 0.656 1.00 97.38 104 ARG A CA 1
ATOM 805 C C . ARG A 1 104 ? -10.608 -12.158 2.163 1.00 97.38 104 ARG A C 1
ATOM 807 O O . ARG A 1 104 ? -10.353 -11.141 2.804 1.00 97.38 104 ARG A O 1
ATOM 814 N N . LYS A 1 105 ? -10.678 -13.376 2.690 1.00 98.25 105 LYS A N 1
ATOM 815 C CA . LYS A 1 105 ? -10.340 -13.667 4.082 1.00 98.25 105 LYS A CA 1
ATOM 816 C C . LYS A 1 105 ? -8.849 -13.951 4.208 1.00 98.25 105 LYS A C 1
ATOM 818 O O . LYS A 1 105 ? -8.263 -14.530 3.294 1.00 98.25 105 LYS A O 1
ATOM 823 N N . VAL A 1 106 ? -8.265 -13.556 5.329 1.00 97.94 106 VAL A N 1
ATOM 824 C CA . VAL A 1 106 ? -6.894 -13.893 5.726 1.00 97.94 106 VAL A CA 1
ATOM 825 C C . VAL A 1 106 ? -6.929 -14.356 7.175 1.00 97.94 106 VAL A C 1
ATOM 827 O O . VAL A 1 106 ? -7.626 -13.751 7.993 1.00 97.94 106 VAL A O 1
ATOM 830 N N . LYS A 1 107 ? -6.219 -15.443 7.482 1.00 98.44 107 LYS A N 1
ATOM 831 C CA . LYS A 1 107 ? -6.148 -15.973 8.845 1.00 98.44 107 LYS A CA 1
ATOM 832 C C . LYS A 1 107 ? -5.083 -15.269 9.677 1.00 98.44 107 LYS A C 1
ATOM 834 O O . LYS A 1 107 ? -4.089 -14.773 9.145 1.00 98.44 107 LYS A O 1
ATOM 839 N N . ALA A 1 108 ? -5.280 -15.262 10.991 1.00 98.19 108 ALA A N 1
ATOM 840 C CA . ALA A 1 108 ? -4.261 -14.839 11.938 1.00 98.19 108 ALA A CA 1
ATOM 841 C C . ALA A 1 108 ? -2.935 -15.567 11.657 1.00 98.19 108 ALA A C 1
ATOM 843 O O . ALA A 1 108 ? -2.905 -16.764 11.363 1.00 98.19 108 ALA A O 1
ATOM 844 N N . ASN A 1 109 ? -1.833 -14.834 11.763 1.00 97.88 109 ASN A N 1
ATOM 845 C CA . ASN A 1 109 ? -0.462 -15.253 11.488 1.00 97.88 109 ASN A CA 1
ATOM 846 C C . ASN A 1 109 ? -0.171 -15.666 10.030 1.00 97.88 109 ASN A C 1
ATOM 848 O O . ASN A 1 109 ? 0.921 -16.152 9.722 1.00 97.88 109 ASN A O 1
ATOM 852 N N . GLU A 1 110 ? -1.097 -15.432 9.099 1.00 97.81 110 GLU A N 1
ATOM 853 C CA . GLU A 1 110 ? -0.862 -15.624 7.671 1.00 97.81 110 GLU A CA 1
ATOM 854 C C . GLU A 1 110 ? -0.246 -14.360 7.053 1.00 97.81 110 GLU A C 1
ATOM 856 O O . GLU A 1 110 ? -0.721 -13.241 7.260 1.00 97.81 110 GLU A O 1
ATOM 861 N N . LYS A 1 111 ? 0.819 -14.525 6.260 1.00 97.81 111 LYS A N 1
ATOM 862 C CA . LYS A 1 111 ? 1.399 -13.420 5.483 1.00 97.81 111 LYS A CA 1
ATOM 863 C C . LYS A 1 111 ? 0.562 -13.162 4.242 1.00 97.81 111 LYS A C 1
ATOM 865 O O . LYS A 1 111 ? 0.281 -14.085 3.483 1.00 97.81 111 LYS A O 1
ATOM 870 N N . PHE A 1 112 ? 0.270 -11.899 3.966 1.00 97.94 112 PHE A N 1
ATOM 871 C CA . PHE A 1 112 ? -0.539 -11.524 2.818 1.00 97.94 112 PHE A CA 1
ATOM 872 C C . PHE A 1 112 ? -0.013 -10.271 2.120 1.00 97.94 112 PHE A C 1
ATOM 874 O O . PHE A 1 112 ? 0.367 -9.282 2.745 1.00 97.94 112 PHE A O 1
ATOM 881 N N . ASP A 1 113 ? -0.011 -10.331 0.789 1.00 97.75 113 ASP A N 1
ATOM 882 C CA . ASP A 1 113 ? 0.502 -9.260 -0.060 1.00 97.75 113 ASP A CA 1
ATOM 883 C C . ASP A 1 113 ? -0.615 -8.306 -0.496 1.00 97.75 113 ASP A C 1
ATOM 885 O O . ASP A 1 113 ? -1.715 -8.732 -0.880 1.00 97.75 113 ASP A O 1
ATOM 889 N N . LEU A 1 114 ? -0.306 -7.013 -0.491 1.00 97.62 114 LEU A N 1
ATOM 890 C CA . LEU A 1 114 ? -1.183 -5.929 -0.915 1.00 97.62 114 LEU A CA 1
ATOM 891 C C . LEU A 1 114 ? -0.465 -5.035 -1.927 1.00 97.62 114 LEU A C 1
ATOM 893 O O . LEU A 1 114 ? 0.699 -4.658 -1.754 1.00 97.62 114 LEU A O 1
ATOM 897 N N . THR A 1 115 ? -1.171 -4.631 -2.977 1.00 96.31 115 THR A N 1
ATOM 898 C CA . THR A 1 115 ? -0.790 -3.448 -3.758 1.00 96.31 115 THR A CA 1
ATOM 899 C C . THR A 1 115 ? -1.002 -2.180 -2.936 1.00 96.31 115 THR A C 1
ATOM 901 O O . THR A 1 115 ? -1.660 -2.194 -1.897 1.00 96.31 115 THR A O 1
ATOM 904 N N . TYR A 1 116 ? -0.488 -1.040 -3.399 1.00 94.62 116 TYR A N 1
ATOM 905 C CA . TYR A 1 116 ? -0.687 0.207 -2.661 1.00 94.62 116 TYR A CA 1
ATOM 906 C C . TYR A 1 116 ? -2.145 0.646 -2.527 1.00 94.62 116 TYR A C 1
ATOM 908 O O . TYR A 1 116 ? -2.479 1.280 -1.529 1.00 94.62 116 TYR A O 1
ATOM 916 N N . TYR A 1 117 ? -3.002 0.342 -3.505 1.00 95.69 117 TYR A N 1
ATOM 917 C CA . TYR A 1 117 ? -4.422 0.678 -3.399 1.00 95.69 117 TYR A CA 1
ATOM 918 C C . TYR A 1 117 ? -5.150 -0.278 -2.463 1.00 95.69 117 TYR A C 1
ATOM 920 O O . TYR A 1 117 ? -5.890 0.194 -1.608 1.00 95.69 117 TYR A O 1
ATOM 928 N N . GLU A 1 118 ? -4.882 -1.584 -2.539 1.00 97.44 118 GLU A N 1
ATOM 929 C CA . GLU A 1 118 ? -5.408 -2.541 -1.555 1.00 97.44 118 GLU A CA 1
ATOM 930 C C . GLU A 1 118 ? -4.975 -2.142 -0.133 1.00 97.44 118 GLU A C 1
ATOM 932 O O . GLU A 1 118 ? -5.804 -2.037 0.766 1.00 97.44 118 GLU A O 1
ATOM 937 N N . PHE A 1 119 ? -3.696 -1.800 0.051 1.00 97.44 119 PHE A N 1
ATOM 938 C CA . PHE A 1 119 ? -3.173 -1.278 1.312 1.00 97.44 119 PHE A CA 1
ATOM 939 C C . PHE A 1 119 ? -3.890 0.004 1.746 1.00 97.44 119 PHE A C 1
ATOM 941 O O . PHE A 1 119 ? -4.328 0.099 2.883 1.00 97.44 119 PHE A O 1
ATOM 948 N N . MET A 1 120 ? -4.077 0.976 0.850 1.00 96.44 120 MET A N 1
ATOM 949 C CA . MET A 1 120 ? -4.810 2.206 1.155 1.00 96.44 120 MET A CA 1
ATOM 950 C C . MET A 1 120 ? -6.226 1.921 1.667 1.00 96.44 120 MET A C 1
ATOM 952 O O . MET A 1 120 ? -6.610 2.457 2.701 1.00 96.44 120 MET A O 1
ATOM 956 N N . PHE A 1 121 ? -6.992 1.082 0.967 1.00 96.50 121 PHE A N 1
ATOM 957 C CA . PHE A 1 121 ? -8.368 0.769 1.356 1.00 96.50 121 PHE A CA 1
ATOM 958 C C . PHE A 1 121 ? -8.448 -0.014 2.667 1.00 96.50 121 PHE A C 1
ATOM 960 O O . PHE A 1 121 ? -9.366 0.230 3.444 1.00 96.50 121 PHE A O 1
ATOM 967 N N . LEU A 1 122 ? -7.488 -0.903 2.938 1.00 97.56 122 LEU A N 1
ATOM 968 C CA . LEU A 1 122 ? -7.397 -1.585 4.227 1.00 97.56 122 LEU A CA 1
ATOM 969 C C . LEU A 1 122 ? -7.079 -0.586 5.345 1.00 97.56 122 LEU A C 1
ATOM 971 O O . LEU A 1 122 ? -7.807 -0.505 6.327 1.00 97.56 122 LEU A O 1
ATOM 975 N N . MET A 1 123 ? -6.030 0.219 5.173 1.00 97.06 123 MET A N 1
ATOM 976 C CA . MET A 1 123 ? -5.536 1.105 6.227 1.00 97.06 123 MET A CA 1
ATOM 977 C C . MET A 1 123 ? -6.490 2.250 6.564 1.00 97.06 123 MET A C 1
ATOM 979 O O . MET A 1 123 ? -6.443 2.752 7.680 1.00 97.06 123 MET A O 1
ATOM 983 N N . LEU A 1 124 ? -7.337 2.691 5.632 1.00 94.12 124 LEU A N 1
ATOM 984 C CA . LEU A 1 124 ? -8.296 3.777 5.873 1.00 94.12 124 LEU A CA 1
ATOM 985 C C . LEU A 1 124 ? -9.522 3.359 6.697 1.00 94.12 124 LEU A C 1
ATOM 987 O O . LEU A 1 124 ? -10.349 4.215 7.009 1.00 94.12 124 LEU A O 1
ATOM 991 N N . ARG A 1 125 ? -9.654 2.079 7.050 1.00 94.69 125 ARG A N 1
ATOM 992 C CA . ARG A 1 125 ? -10.698 1.616 7.969 1.00 94.69 125 ARG A CA 1
ATOM 993 C C . ARG A 1 125 ? -10.471 2.156 9.371 1.00 94.69 125 ARG A C 1
ATOM 995 O O . ARG A 1 125 ? -9.330 2.400 9.757 1.00 94.69 125 ARG A O 1
ATOM 1002 N N . ASP A 1 126 ? -11.547 2.328 10.129 1.00 94.81 126 ASP A N 1
ATOM 1003 C CA . ASP A 1 126 ? -11.489 2.985 11.435 1.00 94.81 126 ASP A CA 1
ATOM 1004 C C . ASP A 1 126 ? -10.585 2.221 12.413 1.00 94.81 126 ASP A C 1
ATOM 1006 O O . ASP A 1 126 ? -9.733 2.830 13.059 1.00 94.81 126 ASP A O 1
ATOM 1010 N N . GLU A 1 127 ? -10.689 0.892 12.448 1.00 95.31 127 GLU A N 1
ATOM 1011 C CA . GLU A 1 127 ? -9.912 0.015 13.330 1.00 95.31 127 GLU A CA 1
ATOM 1012 C C . GLU A 1 127 ? -8.394 0.174 13.161 1.00 95.31 127 GLU A C 1
ATOM 1014 O O . GLU A 1 127 ? -7.640 0.060 14.127 1.00 95.31 127 GLU A O 1
ATOM 1019 N N . TYR A 1 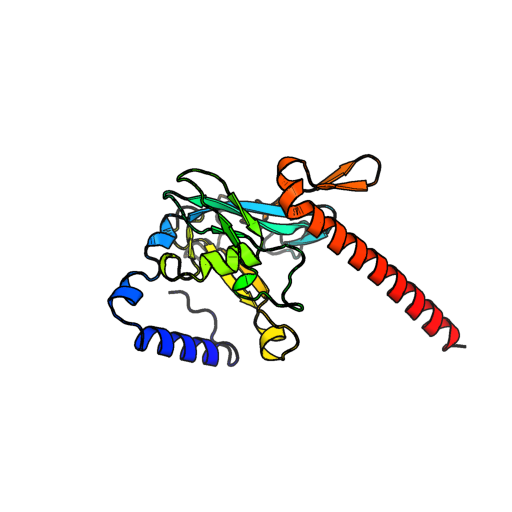128 ? -7.926 0.529 11.965 1.00 96.06 128 TYR A N 1
ATOM 1020 C CA . TYR A 1 128 ? -6.508 0.779 11.700 1.00 96.06 128 TYR A CA 1
ATOM 1021 C C . TYR A 1 128 ? -6.178 2.275 11.687 1.00 96.06 128 TYR A C 1
ATOM 1023 O O . TYR A 1 128 ? -5.083 2.674 12.085 1.00 96.06 128 TYR A O 1
ATOM 1031 N N . ALA A 1 129 ? -7.122 3.114 11.246 1.00 93.94 129 ALA A N 1
ATOM 1032 C CA . ALA A 1 129 ? -7.039 4.573 11.150 1.00 93.94 129 ALA A CA 1
ATOM 1033 C C . ALA A 1 129 ? -5.706 5.071 10.560 1.00 93.94 129 ALA A C 1
ATOM 1035 O O . ALA A 1 129 ? -5.120 6.070 10.982 1.00 93.94 129 ALA A O 1
ATOM 1036 N N . GLY A 1 130 ? -5.231 4.349 9.551 1.00 95.12 130 GLY A N 1
ATOM 1037 C CA . GLY A 1 130 ? -4.038 4.651 8.787 1.00 95.12 130 GLY A CA 1
ATOM 1038 C C . GLY A 1 130 ? -2.734 4.115 9.368 1.00 95.12 130 GLY A C 1
ATOM 1039 O O . GLY A 1 130 ? -1.709 4.328 8.727 1.00 95.12 130 GLY A O 1
ATOM 1040 N N . PHE A 1 131 ? -2.739 3.435 10.517 1.00 95.56 131 PHE A N 1
ATOM 1041 C CA . PHE A 1 131 ? -1.534 2.983 11.220 1.00 95.56 131 PHE A CA 1
ATOM 1042 C C . PHE A 1 131 ? -1.408 1.463 11.279 1.00 95.56 131 PHE A C 1
ATOM 1044 O O . PHE A 1 131 ? -2.403 0.756 11.397 1.00 95.56 131 PHE A O 1
ATOM 1051 N N . PHE A 1 132 ? -0.165 0.994 11.241 1.00 95.25 132 PHE A N 1
ATOM 1052 C CA . PHE A 1 132 ? 0.211 -0.404 11.422 1.00 95.25 132 PHE A CA 1
ATOM 1053 C C . PHE A 1 132 ? 1.482 -0.493 12.275 1.00 95.25 132 PHE A C 1
ATOM 1055 O O . PHE A 1 132 ? 2.249 0.477 12.380 1.00 95.25 132 PHE A O 1
ATOM 1062 N N . GLU A 1 133 ? 1.698 -1.655 12.874 1.00 93.12 133 GLU A N 1
ATOM 1063 C CA . GLU A 1 133 ? 2.882 -1.960 13.658 1.00 93.12 133 GLU A CA 1
ATOM 1064 C C . GLU A 1 133 ? 4.115 -2.061 12.747 1.00 93.12 133 GLU A C 1
ATOM 1066 O O . GLU A 1 133 ? 4.095 -2.678 11.676 1.00 93.12 133 GLU A O 1
ATOM 1071 N N . ALA A 1 134 ? 5.191 -1.395 13.162 1.00 89.19 134 ALA A N 1
ATOM 1072 C CA . ALA A 1 134 ? 6.518 -1.615 12.609 1.00 89.19 134 ALA A CA 1
ATOM 1073 C C . ALA A 1 134 ? 7.590 -1.309 13.665 1.00 89.19 134 ALA A C 1
ATOM 1075 O O . ALA A 1 134 ? 7.563 -0.236 14.274 1.00 89.19 134 ALA A O 1
ATOM 1076 N N . ASN A 1 135 ? 8.591 -2.187 13.781 1.00 83.25 135 ASN A N 1
ATOM 1077 C CA . ASN A 1 135 ? 9.703 -2.075 14.736 1.00 83.25 135 ASN A CA 1
ATOM 1078 C C . ASN A 1 135 ? 9.239 -1.942 16.200 1.00 83.25 135 ASN A C 1
ATOM 1080 O O . ASN A 1 135 ? 9.725 -1.064 16.919 1.00 83.25 135 ASN A O 1
ATOM 1084 N N . ASP A 1 136 ? 8.269 -2.757 16.607 1.00 84.00 136 ASP A N 1
ATOM 1085 C CA . ASP A 1 136 ? 7.681 -2.803 17.948 1.00 84.00 136 ASP A CA 1
ATOM 1086 C C . ASP A 1 136 ? 6.947 -1.506 18.363 1.00 84.00 136 ASP A C 1
ATOM 1088 O O . ASP A 1 136 ? 6.574 -1.329 19.524 1.00 84.00 136 ASP A O 1
ATOM 1092 N N . ASP A 1 137 ? 6.701 -0.578 17.425 1.00 85.81 137 ASP A N 1
ATOM 1093 C CA . ASP A 1 137 ? 5.781 0.553 17.605 1.00 85.81 137 ASP A CA 1
ATOM 1094 C C . ASP A 1 137 ? 4.445 0.191 16.934 1.00 85.81 137 ASP A C 1
ATOM 1096 O O . ASP A 1 137 ? 4.397 0.125 15.703 1.00 85.81 137 ASP A O 1
ATOM 1100 N N . PRO A 1 138 ? 3.334 0.055 17.690 1.00 87.38 138 PRO A N 1
ATOM 1101 C CA . PRO A 1 138 ? 1.981 -0.167 17.158 1.00 87.38 138 PRO A CA 1
ATOM 1102 C C . PRO A 1 138 ? 1.506 0.847 16.109 1.00 87.38 138 PRO A C 1
ATOM 1104 O O . PRO A 1 138 ? 0.497 0.657 15.437 1.00 87.38 138 PRO A O 1
ATOM 1107 N N . ARG A 1 139 ? 2.190 1.987 16.011 1.00 89.00 139 ARG A N 1
ATOM 1108 C CA . ARG A 1 139 ? 1.966 3.032 15.011 1.00 89.00 139 ARG A CA 1
ATOM 1109 C C . ARG A 1 139 ? 3.270 3.386 14.299 1.00 89.00 139 ARG A C 1
ATOM 1111 O O . ARG A 1 139 ? 3.465 4.549 13.928 1.00 89.00 139 ARG A O 1
ATOM 1118 N N . GLY A 1 140 ? 4.193 2.439 14.189 1.00 88.06 140 GLY A N 1
ATOM 1119 C CA . GLY A 1 140 ? 5.506 2.609 13.577 1.00 88.06 140 GLY A CA 1
ATOM 1120 C C . GLY A 1 140 ? 5.408 2.859 12.077 1.00 88.06 140 GLY A C 1
ATOM 1121 O O . GLY A 1 140 ? 6.192 3.631 11.521 1.00 88.06 140 GLY A O 1
ATOM 1122 N N . GLY A 1 141 ? 4.393 2.291 11.428 1.00 90.12 141 GLY A N 1
ATOM 1123 C CA . GLY A 1 141 ? 4.043 2.523 10.035 1.00 90.12 141 GLY A CA 1
ATOM 1124 C C . GLY A 1 141 ? 2.728 3.284 9.875 1.00 90.12 141 GLY A C 1
ATOM 1125 O O . GLY A 1 141 ? 1.833 3.208 10.717 1.00 90.12 141 GLY A O 1
ATOM 1126 N N . TYR A 1 142 ? 2.595 4.037 8.782 1.00 92.88 142 TYR A N 1
ATOM 1127 C CA . TYR A 1 142 ? 1.322 4.639 8.392 1.00 92.88 142 TYR A CA 1
ATOM 1128 C C . TYR A 1 142 ? 1.164 4.819 6.880 1.00 92.88 142 TYR A C 1
ATOM 1130 O O . TYR A 1 142 ? 2.136 4.993 6.137 1.00 92.88 142 TYR A O 1
ATOM 1138 N N . VAL A 1 143 ? -0.085 4.814 6.416 1.00 93.69 143 VAL A N 1
ATOM 1139 C CA . VAL A 1 143 ? -0.433 5.244 5.059 1.00 93.69 143 VAL A CA 1
ATOM 1140 C C . VAL A 1 143 ? -0.442 6.771 4.988 1.00 93.69 143 VAL A C 1
ATOM 1142 O O . VAL A 1 143 ? -0.995 7.466 5.837 1.00 93.69 143 VAL A O 1
ATOM 1145 N N . SER A 1 144 ? 0.175 7.314 3.949 1.00 90.81 144 SER A N 1
ATOM 1146 C CA . SER A 1 144 ? 0.130 8.728 3.598 1.00 90.81 144 SER A CA 1
ATOM 1147 C C . SER A 1 144 ? -0.419 8.886 2.188 1.00 90.81 144 SER A C 1
ATOM 1149 O O . SER A 1 144 ? -0.186 8.045 1.322 1.00 90.81 144 SER A O 1
ATOM 1151 N N . LEU A 1 145 ? -1.155 9.967 1.950 1.00 90.94 145 LEU A N 1
ATOM 1152 C CA . LEU A 1 145 ? -1.817 10.234 0.680 1.00 90.94 145 LEU A CA 1
ATOM 1153 C C . LEU A 1 145 ? -1.214 11.484 0.042 1.00 90.94 145 LEU A C 1
ATOM 1155 O O . LEU A 1 145 ? -1.279 12.576 0.604 1.00 90.94 145 LEU A O 1
ATOM 1159 N N . TYR A 1 146 ? -0.649 11.344 -1.155 1.00 89.38 146 TYR A N 1
ATOM 1160 C CA . TYR A 1 146 ? -0.260 12.497 -1.961 1.00 89.38 146 TYR A CA 1
ATOM 1161 C C . TYR A 1 146 ? -1.472 13.010 -2.742 1.00 89.38 146 TYR A C 1
ATOM 1163 O O . TYR A 1 146 ? -1.940 12.361 -3.683 1.00 89.38 146 TYR A O 1
ATOM 1171 N N . LEU A 1 147 ? -1.952 14.194 -2.358 1.00 87.00 147 LEU A N 1
ATOM 1172 C CA . LEU A 1 147 ? -3.221 14.762 -2.826 1.00 87.00 147 LEU A CA 1
ATOM 1173 C C . LEU A 1 147 ? -3.091 15.700 -4.035 1.00 87.00 147 LEU A C 1
ATOM 1175 O O . LEU A 1 147 ? -4.075 15.946 -4.717 1.00 87.00 147 LEU A O 1
ATOM 1179 N N . LYS A 1 148 ? -1.882 16.170 -4.374 1.00 86.12 148 LYS A N 1
ATOM 1180 C CA . LYS A 1 148 ? -1.672 17.242 -5.370 1.00 86.12 148 LYS A CA 1
ATOM 1181 C C . LYS A 1 148 ? -2.364 17.018 -6.724 1.00 86.12 148 LYS A C 1
ATOM 1183 O O . LYS A 1 148 ? -2.904 17.962 -7.282 1.00 86.12 148 LYS A O 1
ATOM 1188 N N . ALA A 1 149 ? -2.291 15.809 -7.285 1.00 87.94 149 ALA A N 1
ATOM 1189 C CA . ALA A 1 149 ? -2.938 15.502 -8.568 1.00 87.94 149 ALA A CA 1
ATOM 1190 C C . ALA A 1 149 ? -4.456 15.311 -8.416 1.00 87.94 149 ALA A C 1
ATOM 1192 O O . ALA A 1 149 ? -5.214 15.680 -9.301 1.00 87.94 149 ALA A O 1
ATOM 1193 N N . PHE A 1 150 ? -4.888 14.764 -7.279 1.00 87.94 150 PHE A N 1
ATOM 1194 C CA . PHE A 1 150 ? -6.297 14.549 -6.970 1.00 87.94 150 PHE A CA 1
ATOM 1195 C C . PHE A 1 150 ? -7.042 15.879 -6.799 1.00 87.94 150 PHE A C 1
ATOM 1197 O O . PHE A 1 150 ? -8.066 16.105 -7.428 1.00 87.94 150 PHE A O 1
ATOM 1204 N N . GLU A 1 151 ? -6.470 16.812 -6.039 1.00 86.25 151 GLU A N 1
ATOM 1205 C CA . GLU A 1 151 ? -7.040 18.149 -5.822 1.00 86.25 151 GLU A CA 1
ATOM 1206 C C . GLU A 1 151 ? -7.179 18.969 -7.106 1.00 86.25 151 GLU A C 1
ATOM 1208 O O . GLU A 1 151 ? -8.093 19.778 -7.227 1.00 86.25 151 GLU A O 1
ATOM 1213 N N . LYS A 1 152 ? -6.269 18.768 -8.062 1.00 89.00 152 LYS A N 1
ATOM 1214 C CA . LYS A 1 152 ? -6.316 19.432 -9.368 1.00 89.00 152 LYS A CA 1
ATOM 1215 C C . LYS A 1 152 ? -7.344 18.827 -10.324 1.00 89.00 152 LYS A C 1
ATOM 1217 O O . LYS A 1 152 ? -7.575 19.403 -11.378 1.00 89.00 152 LYS A O 1
ATOM 1222 N N . GLY A 1 153 ? -7.913 17.667 -9.993 1.00 89.00 153 GLY A N 1
ATOM 1223 C CA . GLY A 1 153 ? -8.738 16.883 -10.912 1.00 89.00 153 GLY A CA 1
ATOM 1224 C C . GLY A 1 153 ? -7.936 16.077 -11.943 1.00 89.00 153 GLY A C 1
ATOM 1225 O O . GLY A 1 153 ? -8.532 15.379 -12.756 1.00 89.00 153 GLY A O 1
ATOM 1226 N N . ASP A 1 154 ? -6.597 16.102 -11.884 1.00 91.94 154 ASP A N 1
ATOM 1227 C CA . ASP A 1 154 ? -5.717 15.318 -12.768 1.00 91.94 154 ASP A CA 1
ATOM 1228 C C . ASP A 1 154 ? -5.767 13.809 -12.450 1.00 91.94 154 ASP A C 1
ATOM 1230 O O . ASP A 1 154 ? -5.302 12.974 -13.228 1.00 91.94 154 ASP A O 1
ATOM 1234 N N . ALA A 1 155 ? -6.264 13.451 -11.265 1.00 92.75 155 ALA A N 1
ATOM 1235 C CA . ALA A 1 155 ? -6.407 12.084 -10.791 1.00 92.75 155 ALA A CA 1
ATOM 1236 C C . ALA A 1 155 ? -7.737 11.912 -10.046 1.00 92.75 155 ALA A C 1
ATOM 1238 O O . ALA A 1 155 ? -8.145 12.780 -9.283 1.00 92.75 155 ALA A O 1
ATOM 1239 N N . LYS A 1 156 ? -8.376 10.753 -10.211 1.00 94.06 156 LYS A N 1
ATOM 1240 C CA . LYS A 1 156 ? -9.611 10.374 -9.511 1.00 94.06 156 LYS A CA 1
ATOM 1241 C C . LYS A 1 156 ? -9.372 9.838 -8.101 1.00 94.06 156 LYS A C 1
ATOM 1243 O O . LYS A 1 156 ? -10.304 9.787 -7.309 1.00 94.06 156 LYS A O 1
ATOM 1248 N N . LEU A 1 157 ? -8.144 9.424 -7.785 1.00 92.94 157 LEU A N 1
ATOM 1249 C CA . LEU A 1 157 ? -7.747 8.972 -6.450 1.00 92.94 157 LEU A CA 1
ATOM 1250 C C . LEU A 1 157 ? -6.426 9.618 -6.014 1.00 92.94 157 LEU A C 1
ATOM 1252 O O . LEU A 1 157 ? -5.571 9.916 -6.859 1.00 92.94 157 LEU A O 1
ATOM 1256 N N . PRO A 1 158 ? -6.199 9.781 -4.698 1.00 92.31 158 PRO A N 1
ATOM 1257 C CA . PRO A 1 158 ? -4.882 10.128 -4.186 1.00 92.31 158 PRO A CA 1
ATOM 1258 C C . PRO A 1 158 ? -3.843 9.061 -4.540 1.00 92.31 158 PRO A C 1
ATOM 1260 O O . PRO A 1 158 ? -4.160 7.902 -4.811 1.00 92.31 158 PRO A O 1
ATOM 1263 N N . THR A 1 159 ? -2.566 9.448 -4.527 1.00 91.81 159 THR A N 1
ATOM 1264 C CA . THR A 1 159 ? -1.476 8.470 -4.644 1.00 91.81 159 THR A CA 1
ATOM 1265 C C . THR A 1 159 ? -1.084 7.991 -3.245 1.00 91.81 159 THR A C 1
ATOM 1267 O O . THR A 1 159 ? -0.517 8.790 -2.492 1.00 91.81 159 THR A O 1
ATOM 1270 N N . PRO A 1 160 ? -1.372 6.730 -2.879 1.00 93.44 160 PRO A N 1
ATOM 1271 C CA . PRO A 1 160 ? -0.960 6.180 -1.596 1.00 93.44 160 PRO A CA 1
ATOM 1272 C C . PRO A 1 160 ? 0.559 6.041 -1.490 1.00 93.44 160 PRO A C 1
ATOM 1274 O O . PRO A 1 160 ? 1.275 5.830 -2.471 1.00 93.44 160 PRO A O 1
ATOM 1277 N N . SER A 1 161 ? 1.049 6.159 -0.265 1.00 90.25 161 SER A N 1
ATOM 1278 C CA . SER A 1 161 ? 2.449 6.037 0.100 1.00 90.25 161 SER A CA 1
ATOM 1279 C C . SER A 1 161 ? 2.565 5.383 1.463 1.00 90.25 161 SER A C 1
ATOM 1281 O O . SER A 1 161 ? 1.827 5.719 2.383 1.00 90.25 161 SER A O 1
ATOM 1283 N N . ILE A 1 162 ? 3.517 4.470 1.599 1.00 90.12 162 ILE A N 1
ATOM 1284 C CA . ILE A 1 162 ? 3.819 3.821 2.871 1.00 90.12 162 ILE A CA 1
ATOM 1285 C C . ILE A 1 162 ? 4.928 4.620 3.540 1.00 90.12 162 ILE A C 1
ATOM 1287 O O . ILE A 1 162 ? 6.018 4.778 2.979 1.00 90.12 162 ILE A O 1
ATOM 1291 N N . GLN A 1 163 ? 4.628 5.150 4.717 1.00 86.94 163 GLN A N 1
ATOM 1292 C CA . GLN A 1 163 ? 5.546 5.927 5.527 1.00 86.94 163 GLN A CA 1
ATOM 1293 C C . GLN A 1 163 ? 5.838 5.180 6.816 1.00 86.94 163 GLN A C 1
ATOM 1295 O O . GLN A 1 163 ? 4.997 4.469 7.355 1.00 86.94 163 GLN A O 1
ATOM 1300 N N . PHE A 1 164 ? 7.039 5.394 7.326 1.00 83.94 164 PHE A N 1
ATOM 1301 C CA . PHE A 1 164 ? 7.454 4.861 8.608 1.00 83.94 164 PHE A CA 1
ATOM 1302 C C . PHE A 1 164 ? 7.866 6.023 9.487 1.00 83.94 164 PHE A C 1
ATOM 1304 O O . PHE A 1 164 ? 8.511 6.978 9.028 1.00 83.94 164 PHE A O 1
ATOM 1311 N N . LYS A 1 165 ? 7.473 5.975 10.756 1.00 79.12 165 LYS A N 1
ATOM 1312 C CA . LYS A 1 165 ? 8.030 6.877 11.747 1.00 79.12 165 LYS A CA 1
ATOM 1313 C C . LYS A 1 165 ? 9.525 6.622 11.795 1.00 79.12 165 LYS A C 1
ATOM 1315 O O . LYS A 1 165 ? 9.999 5.497 11.900 1.00 79.12 165 LYS A O 1
ATOM 1320 N N . ARG A 1 166 ? 10.286 7.702 11.675 1.00 64.81 166 ARG A N 1
ATOM 1321 C CA . ARG A 1 166 ? 11.723 7.627 11.897 1.00 64.81 166 ARG A CA 1
ATOM 1322 C C . ARG A 1 166 ? 11.918 7.322 13.378 1.00 64.81 166 ARG A C 1
ATOM 1324 O O . ARG A 1 166 ? 11.469 8.130 14.194 1.00 64.81 166 ARG A O 1
ATOM 1331 N N . ASN A 1 167 ? 12.637 6.252 13.709 1.00 51.22 167 ASN A N 1
ATOM 1332 C CA . ASN A 1 167 ? 13.266 6.114 15.021 1.00 51.22 167 ASN A CA 1
ATOM 1333 C C . ASN A 1 167 ? 14.363 7.179 15.115 1.00 51.22 167 ASN A C 1
ATOM 1335 O O . ASN A 1 167 ? 15.544 6.911 14.931 1.00 51.22 167 ASN A O 1
ATOM 1339 N N . LYS A 1 168 ? 13.968 8.440 15.301 1.00 45.50 168 LYS A N 1
ATOM 1340 C CA . LYS A 1 168 ? 14.903 9.483 15.699 1.00 45.50 168 LYS A CA 1
ATOM 1341 C C . LYS A 1 168 ? 15.177 9.246 17.179 1.00 45.50 168 LYS A C 1
ATOM 1343 O O . LYS A 1 168 ? 14.232 9.391 17.962 1.00 45.50 168 LYS A O 1
ATOM 1348 N N . PRO A 1 169 ? 16.408 8.922 17.602 1.00 42.84 169 PRO A N 1
ATOM 1349 C CA . PRO A 1 169 ? 16.723 9.070 19.009 1.00 42.84 169 PRO A CA 1
ATOM 1350 C C . PRO A 1 169 ? 16.481 10.530 19.409 1.00 42.84 169 PRO A C 1
ATOM 1352 O O . PRO A 1 169 ? 16.592 11.458 18.603 1.00 42.84 169 PRO A O 1
ATOM 1355 N N . LYS A 1 170 ? 16.083 10.734 20.666 1.00 43.66 170 LYS A N 1
ATOM 1356 C CA . LYS A 1 170 ? 15.709 12.052 21.205 1.00 43.66 170 LYS A CA 1
ATOM 1357 C C . LYS A 1 170 ? 16.864 13.066 21.199 1.00 43.66 170 LYS A C 1
ATOM 1359 O O . LYS A 1 170 ? 16.616 14.258 21.364 1.00 43.66 170 LYS A O 1
ATOM 1364 N N . ASN A 1 171 ? 18.093 12.621 20.950 1.00 41.62 171 ASN A N 1
ATOM 1365 C CA . ASN A 1 171 ? 19.284 13.458 20.948 1.00 41.62 171 ASN A CA 1
ATOM 1366 C C . ASN A 1 171 ? 19.704 13.747 19.500 1.00 41.62 171 ASN A C 1
ATOM 1368 O O . ASN A 1 171 ? 19.682 12.866 18.648 1.00 41.62 171 ASN A O 1
ATOM 1372 N N . LYS A 1 172 ? 20.065 15.005 19.214 1.00 40.72 172 LYS A N 1
ATOM 1373 C CA . LYS A 1 172 ? 20.335 15.561 17.869 1.00 40.72 172 LYS A CA 1
ATOM 1374 C C . LYS A 1 172 ? 21.522 14.929 17.112 1.00 40.72 172 LYS A C 1
ATOM 1376 O O . LYS A 1 172 ? 21.851 15.397 16.027 1.00 40.72 172 LYS A O 1
ATOM 1381 N N . SER A 1 173 ? 22.139 13.885 17.647 1.00 42.19 173 SER A N 1
ATOM 1382 C CA . SER A 1 173 ? 23.266 13.167 17.063 1.00 42.19 173 SER A CA 1
ATOM 1383 C C . SER A 1 173 ? 23.010 11.669 17.170 1.00 42.19 173 SER A C 1
ATOM 1385 O O . SER A 1 173 ? 22.894 11.139 18.274 1.00 42.19 173 SER A O 1
ATOM 1387 N N . GLY A 1 174 ? 22.941 10.996 16.030 1.00 40.50 174 GLY A N 1
ATOM 1388 C CA . GLY A 1 174 ? 22.886 9.544 15.955 1.00 40.50 174 GLY A CA 1
ATOM 1389 C C . GLY A 1 174 ? 21.655 9.081 15.202 1.00 40.50 174 GLY A C 1
ATOM 1390 O O . GLY A 1 174 ? 20.546 9.130 15.713 1.00 40.50 174 GLY A O 1
ATOM 1391 N N . TYR A 1 175 ? 21.837 8.575 13.990 1.00 42.75 175 TYR A N 1
ATOM 1392 C CA . TYR A 1 175 ? 21.119 7.350 13.683 1.00 42.75 175 TYR A CA 1
ATOM 1393 C C . TYR A 1 175 ? 21.637 6.299 14.656 1.00 42.75 175 TYR A C 1
ATOM 1395 O O . TYR A 1 175 ? 22.834 6.232 14.930 1.00 42.75 175 TYR A O 1
ATOM 1403 N N . ARG A 1 176 ? 20.728 5.514 15.214 1.00 42.88 176 ARG A N 1
ATOM 1404 C CA . ARG A 1 176 ? 21.116 4.251 15.816 1.00 42.88 176 ARG A CA 1
ATOM 1405 C C . ARG A 1 176 ? 21.516 3.339 14.649 1.00 42.88 176 ARG A C 1
ATOM 1407 O O . ARG A 1 176 ? 20.688 3.136 13.764 1.00 42.88 176 ARG A O 1
ATOM 1414 N N . GLU A 1 177 ? 22.776 2.898 14.583 1.00 44.31 177 GLU A N 1
ATOM 1415 C CA . GLU A 1 177 ? 23.278 1.995 13.522 1.00 44.31 177 GLU A CA 1
ATOM 1416 C C . GLU A 1 177 ? 22.457 0.695 13.436 1.00 44.31 177 GLU A C 1
ATOM 1418 O O . GLU A 1 177 ? 22.367 0.079 12.380 1.00 44.31 177 GLU A O 1
ATOM 1423 N N . ASP A 1 178 ? 21.788 0.327 14.531 1.00 43.12 178 ASP A N 1
ATOM 1424 C CA . ASP A 1 178 ? 20.862 -0.795 14.673 1.00 43.12 178 ASP A CA 1
ATOM 1425 C C . ASP A 1 178 ? 19.475 -0.564 14.041 1.00 43.12 178 ASP A C 1
ATOM 1427 O O . ASP A 1 178 ? 18.711 -1.516 13.887 1.00 43.12 178 ASP A O 1
ATOM 1431 N N . VAL A 1 179 ? 19.123 0.663 13.632 1.00 46.66 179 VAL A N 1
ATOM 1432 C CA . VAL A 1 179 ? 17.850 0.929 12.943 1.00 46.66 179 VAL A CA 1
ATOM 1433 C C . VAL A 1 179 ? 18.067 0.940 11.438 1.00 46.66 179 VAL A C 1
ATOM 1435 O O . VAL A 1 179 ? 18.298 1.982 10.820 1.00 46.66 179 VAL A O 1
ATOM 1438 N N . VAL A 1 180 ? 17.893 -0.234 10.842 1.00 49.38 180 VAL A N 1
ATOM 1439 C CA . VAL A 1 180 ? 17.831 -0.413 9.392 1.00 49.38 180 VAL A CA 1
ATOM 1440 C C . VAL A 1 180 ? 16.698 0.455 8.817 1.00 49.38 180 VAL A C 1
ATOM 1442 O O . VAL A 1 180 ? 15.526 0.259 9.165 1.00 49.38 180 VAL A O 1
ATOM 1445 N N . PRO A 1 181 ? 16.985 1.422 7.924 1.00 56.34 181 PRO A N 1
ATOM 1446 C CA . PRO A 1 181 ? 15.947 2.156 7.220 1.00 56.34 181 PRO A CA 1
ATOM 1447 C C . PRO A 1 181 ? 15.049 1.163 6.487 1.00 56.34 181 PRO A C 1
ATOM 1449 O O . PRO A 1 181 ? 15.522 0.380 5.674 1.00 56.34 181 PRO A O 1
ATOM 1452 N N . ILE A 1 182 ? 13.735 1.213 6.693 1.00 55.81 182 ILE A N 1
ATOM 1453 C CA . ILE A 1 182 ? 12.797 0.233 6.106 1.00 55.81 182 ILE A CA 1
ATOM 1454 C C . ILE A 1 182 ? 12.836 0.203 4.557 1.00 55.81 182 ILE A C 1
ATOM 1456 O O . ILE A 1 182 ? 12.418 -0.753 3.908 1.00 55.81 182 ILE A O 1
ATOM 1460 N N . THR A 1 183 ? 13.443 1.211 3.925 1.00 54.81 183 THR A N 1
ATOM 1461 C CA . THR A 1 183 ? 13.845 1.183 2.508 1.00 54.81 183 THR A CA 1
ATOM 1462 C C . THR A 1 183 ? 14.863 0.096 2.133 1.00 54.81 183 THR A C 1
ATOM 1464 O O . THR A 1 183 ? 15.100 -0.104 0.942 1.00 54.81 183 THR A O 1
ATOM 1467 N N . GLU A 1 184 ? 15.474 -0.587 3.095 1.00 61.03 184 GLU A N 1
ATOM 1468 C CA . GLU A 1 184 ? 16.337 -1.756 2.894 1.00 61.03 184 GLU A CA 1
ATOM 1469 C C . GLU A 1 184 ? 15.549 -3.066 2.822 1.00 61.03 184 GLU A C 1
ATOM 1471 O O . GLU A 1 184 ? 16.042 -4.037 2.262 1.00 61.03 184 GLU A O 1
ATOM 1476 N N . GLN A 1 185 ? 14.288 -3.074 3.257 1.00 72.75 185 GLN A N 1
ATOM 1477 C CA . GLN A 1 185 ? 13.432 -4.261 3.248 1.00 72.75 185 GLN A CA 1
ATOM 1478 C C . GLN A 1 185 ? 12.589 -4.371 1.969 1.00 72.75 185 GLN A C 1
ATOM 1480 O O . GLN A 1 185 ? 11.428 -4.770 2.029 1.00 72.75 185 GLN A O 1
ATOM 1485 N N . ILE A 1 186 ? 13.133 -3.969 0.813 1.00 88.94 186 ILE A N 1
ATOM 1486 C CA . ILE A 1 186 ? 12.451 -4.125 -0.481 1.00 88.94 186 ILE A CA 1
ATOM 1487 C C . ILE A 1 186 ? 12.919 -5.426 -1.131 1.00 88.94 186 ILE A C 1
ATOM 1489 O O . ILE A 1 186 ? 14.044 -5.499 -1.628 1.00 88.94 186 ILE A O 1
ATOM 1493 N N . ILE A 1 187 ? 12.047 -6.428 -1.176 1.00 92.31 187 ILE A N 1
ATOM 1494 C CA . ILE A 1 187 ? 12.313 -7.696 -1.855 1.00 92.31 187 ILE A CA 1
ATOM 1495 C C . ILE A 1 187 ? 11.965 -7.559 -3.346 1.00 92.31 187 ILE A C 1
ATOM 1497 O O . ILE A 1 187 ? 10.850 -7.138 -3.681 1.00 92.31 187 ILE A O 1
ATOM 1501 N N . PRO A 1 188 ? 12.892 -7.906 -4.261 1.00 93.94 188 PRO A N 1
ATOM 1502 C CA . PRO A 1 188 ? 12.594 -7.961 -5.685 1.00 93.94 188 PRO A CA 1
ATOM 1503 C C . PRO A 1 188 ? 11.611 -9.102 -5.979 1.00 93.94 188 PRO A C 1
ATOM 1505 O O . PRO A 1 188 ? 11.837 -10.243 -5.577 1.00 93.94 188 PRO A O 1
ATOM 1508 N N . ILE A 1 189 ? 10.525 -8.798 -6.692 1.00 96.56 189 ILE A N 1
ATOM 1509 C CA . ILE A 1 189 ? 9.481 -9.779 -7.043 1.00 96.56 189 ILE A CA 1
ATOM 1510 C C . ILE A 1 189 ? 9.505 -10.206 -8.511 1.00 96.56 189 ILE A C 1
ATOM 1512 O O . ILE A 1 189 ? 8.720 -11.055 -8.920 1.00 96.56 189 ILE A O 1
ATOM 1516 N N . ASP A 1 190 ? 10.407 -9.649 -9.308 1.00 96.75 190 ASP A N 1
ATOM 1517 C CA . ASP A 1 190 ? 10.671 -10.029 -10.689 1.00 96.75 190 ASP A CA 1
ATOM 1518 C C . ASP A 1 190 ? 12.164 -10.295 -10.896 1.00 96.75 190 ASP A C 1
ATOM 1520 O O . ASP A 1 190 ? 13.031 -9.845 -10.147 1.00 96.75 190 ASP A O 1
ATOM 1524 N N . LYS A 1 191 ? 12.469 -11.074 -11.928 1.00 95.94 191 LYS A N 1
ATOM 1525 C CA . LYS A 1 191 ? 13.836 -11.410 -12.315 1.00 95.94 191 LYS A CA 1
ATOM 1526 C C . LYS A 1 191 ? 13.950 -11.519 -13.824 1.00 95.94 191 LYS A C 1
ATOM 1528 O O . LYS A 1 191 ? 12.960 -11.722 -14.527 1.00 95.94 191 LYS A O 1
ATOM 1533 N N . LYS A 1 192 ? 15.176 -11.401 -14.326 1.00 94.75 192 LYS A N 1
ATOM 1534 C CA . LYS A 1 192 ? 15.462 -11.580 -15.747 1.00 94.75 192 LYS A CA 1
ATOM 1535 C C . LYS A 1 192 ? 15.654 -13.069 -16.051 1.00 94.75 192 LYS A C 1
ATOM 1537 O O . LYS A 1 192 ? 16.533 -13.698 -15.471 1.00 94.75 192 LYS A O 1
ATOM 1542 N N . VAL A 1 193 ? 14.847 -13.627 -16.950 1.00 94.12 193 VAL A N 1
ATOM 1543 C CA . VAL A 1 193 ? 14.900 -15.025 -17.408 1.00 94.12 193 VAL A CA 1
ATOM 1544 C C . VAL A 1 193 ? 14.988 -15.013 -18.929 1.00 94.12 193 VAL A C 1
ATOM 1546 O O . VAL A 1 193 ? 14.114 -14.453 -19.579 1.00 94.12 193 VAL A O 1
ATOM 1549 N N . GLN A 1 194 ? 16.056 -15.586 -19.495 1.00 93.00 194 GLN A N 1
ATOM 1550 C CA . GLN A 1 194 ? 16.275 -15.640 -20.953 1.00 93.00 194 GLN A CA 1
ATOM 1551 C C . GLN A 1 194 ? 16.147 -14.271 -21.657 1.00 93.00 194 GLN A C 1
ATOM 1553 O O . GLN A 1 194 ? 15.670 -14.167 -22.777 1.00 93.00 194 GLN A O 1
ATOM 1558 N N . GLY A 1 195 ? 16.570 -13.194 -20.989 1.00 91.25 195 GLY A N 1
ATOM 1559 C CA . GLY A 1 195 ? 16.504 -11.839 -21.545 1.00 91.25 195 GLY A CA 1
ATOM 1560 C C . GLY A 1 195 ? 15.235 -11.055 -21.193 1.00 91.25 195 GLY A C 1
ATOM 1561 O O . GLY A 1 195 ? 15.272 -9.824 -21.242 1.00 91.25 195 GLY A O 1
ATOM 1562 N N . GLU A 1 196 ? 14.177 -11.721 -20.736 1.00 93.25 196 GLU A N 1
ATOM 1563 C CA . GLU A 1 196 ? 12.879 -11.118 -20.417 1.00 93.25 196 GLU A CA 1
ATOM 1564 C C . GLU A 1 196 ? 12.687 -10.925 -18.912 1.00 93.25 196 GLU A C 1
ATOM 1566 O O . GLU A 1 196 ? 13.157 -11.724 -18.103 1.00 93.25 196 GLU A O 1
ATOM 1571 N N . TRP A 1 197 ? 11.984 -9.864 -18.516 1.00 95.69 197 TRP A N 1
ATOM 1572 C CA . TRP A 1 197 ? 11.589 -9.672 -17.120 1.00 95.69 197 TRP A CA 1
ATOM 1573 C C . TRP A 1 197 ? 10.333 -10.481 -16.822 1.00 95.69 197 TRP A C 1
ATOM 1575 O O . TRP A 1 197 ? 9.319 -10.302 -17.490 1.00 95.69 197 TRP A O 1
ATOM 1585 N N . LYS A 1 198 ? 10.398 -11.349 -15.812 1.00 96.25 198 LYS A N 1
ATOM 1586 C CA . LYS A 1 198 ? 9.276 -12.187 -15.376 1.00 96.25 198 LYS A CA 1
ATOM 1587 C C . LYS A 1 198 ? 9.090 -12.073 -13.871 1.00 96.25 198 LYS A C 1
ATOM 1589 O O . LYS A 1 198 ? 10.070 -12.084 -13.122 1.00 96.25 198 LYS A O 1
ATOM 1594 N N . VAL A 1 199 ? 7.837 -11.977 -13.435 1.00 96.44 199 VAL A N 1
ATOM 1595 C CA . VAL A 1 199 ? 7.483 -12.026 -12.012 1.00 96.44 199 VAL A CA 1
ATOM 1596 C C . VAL A 1 199 ? 7.778 -13.431 -11.476 1.00 96.44 199 VAL A C 1
ATOM 1598 O O . VAL A 1 199 ? 7.557 -14.431 -12.157 1.00 96.44 199 VAL A O 1
ATOM 1601 N N . ILE A 1 200 ? 8.336 -13.515 -10.271 1.00 97.12 200 ILE A N 1
ATOM 1602 C CA . ILE A 1 200 ? 8.615 -14.783 -9.587 1.00 97.12 200 ILE A CA 1
ATOM 1603 C C . ILE A 1 200 ? 7.277 -15.509 -9.339 1.00 97.12 200 ILE A C 1
ATOM 1605 O O . ILE A 1 200 ? 6.328 -14.836 -8.937 1.00 97.12 200 ILE A O 1
ATOM 1609 N N . PRO A 1 201 ? 7.180 -16.849 -9.503 1.00 96.56 201 PRO A N 1
ATOM 1610 C CA . PRO A 1 201 ? 5.904 -17.578 -9.485 1.00 96.56 201 PRO A CA 1
ATOM 1611 C C . PRO A 1 201 ? 4.969 -17.237 -8.318 1.00 96.56 201 PRO A C 1
ATOM 1613 O O . PRO A 1 201 ? 3.789 -17.002 -8.537 1.00 96.56 201 PRO A O 1
ATOM 1616 N N . LYS A 1 202 ? 5.509 -17.091 -7.100 1.00 96.00 202 LYS A N 1
ATOM 1617 C CA . LYS A 1 202 ? 4.746 -16.700 -5.900 1.00 96.00 202 LYS A CA 1
ATOM 1618 C C . LYS A 1 202 ? 3.932 -15.404 -6.073 1.00 96.00 202 LYS A C 1
ATOM 1620 O O . LYS A 1 202 ? 2.880 -15.258 -5.467 1.00 96.00 202 LYS A O 1
ATOM 1625 N N . TYR A 1 203 ? 4.436 -14.452 -6.853 1.00 96.69 203 TYR A N 1
ATOM 1626 C CA . TYR A 1 203 ? 3.840 -13.126 -7.032 1.00 96.69 203 TYR A CA 1
ATOM 1627 C C . TYR A 1 203 ? 3.156 -12.968 -8.397 1.00 96.69 203 TYR A C 1
ATOM 1629 O O . TYR A 1 203 ? 2.602 -11.902 -8.673 1.00 96.69 203 TYR A O 1
ATOM 1637 N N . ALA A 1 204 ? 3.223 -13.987 -9.261 1.00 95.31 204 ALA A N 1
ATOM 1638 C CA . ALA A 1 204 ? 2.867 -13.885 -10.673 1.00 95.31 204 ALA A CA 1
ATOM 1639 C C . ALA A 1 204 ? 1.392 -13.530 -10.881 1.00 95.31 204 ALA A C 1
ATOM 1641 O O . ALA A 1 204 ? 1.106 -12.591 -11.619 1.00 95.31 204 ALA A O 1
ATOM 1642 N N . ASP A 1 205 ? 0.479 -14.187 -10.167 1.00 94.56 205 ASP A N 1
ATOM 1643 C CA . ASP A 1 205 ? -0.962 -13.974 -10.348 1.00 94.56 205 ASP A CA 1
ATOM 1644 C C . ASP A 1 205 ? -1.380 -12.535 -10.027 1.00 94.56 205 ASP A C 1
ATOM 1646 O O . ASP A 1 205 ? -2.162 -11.922 -10.752 1.00 94.56 205 ASP A O 1
ATOM 1650 N N . LYS A 1 206 ? -0.816 -11.959 -8.958 1.00 94.94 206 LYS A N 1
ATOM 1651 C CA . LYS A 1 206 ? -1.141 -10.594 -8.525 1.00 94.94 206 LYS A CA 1
ATOM 1652 C C . LYS A 1 206 ? -0.373 -9.531 -9.311 1.00 94.94 206 LYS A C 1
ATOM 1654 O O . LYS A 1 206 ? -0.953 -8.530 -9.720 1.00 94.94 206 LYS A O 1
ATOM 1659 N N . TYR A 1 207 ? 0.933 -9.705 -9.501 1.00 96.56 207 TYR A N 1
ATOM 1660 C CA . TYR A 1 207 ? 1.815 -8.646 -10.008 1.00 96.56 207 TYR A CA 1
ATOM 1661 C C . TYR A 1 207 ? 2.241 -8.828 -11.470 1.00 96.56 207 TYR A C 1
ATOM 1663 O O . TYR A 1 207 ? 2.775 -7.887 -12.056 1.00 96.56 207 TYR A O 1
ATOM 1671 N N . GLY A 1 208 ? 1.991 -9.988 -12.082 1.00 95.94 208 GLY A N 1
ATOM 1672 C CA . GLY A 1 208 ? 2.259 -10.259 -13.499 1.00 95.94 208 GLY A CA 1
ATOM 1673 C C . GLY A 1 208 ? 1.565 -9.264 -14.431 1.00 95.94 208 GLY A C 1
ATOM 1674 O O . GLY A 1 208 ? 2.263 -8.550 -15.156 1.00 95.94 208 GLY A O 1
ATOM 1675 N N . PRO A 1 209 ? 0.230 -9.097 -14.333 1.00 95.19 209 PRO A N 1
ATOM 1676 C CA . PRO A 1 209 ? -0.498 -8.129 -15.155 1.00 95.19 209 PRO A CA 1
ATOM 1677 C C . PRO A 1 209 ? -0.001 -6.687 -14.972 1.00 95.19 209 PRO A C 1
ATOM 1679 O O . PRO A 1 209 ? 0.021 -5.896 -15.918 1.00 95.19 209 PRO A O 1
ATOM 1682 N N . LEU A 1 210 ? 0.439 -6.334 -13.758 1.00 94.00 210 LEU A N 1
ATOM 1683 C CA . LEU A 1 210 ? 1.007 -5.016 -13.481 1.00 94.00 210 LEU A CA 1
ATOM 1684 C C . LEU A 1 210 ? 2.358 -4.830 -14.182 1.00 94.00 210 LEU A C 1
ATOM 1686 O O . LEU A 1 210 ? 2.590 -3.780 -14.785 1.00 94.00 210 LEU A O 1
ATOM 1690 N N . LEU A 1 211 ? 3.247 -5.826 -14.114 1.00 95.25 211 LEU A N 1
ATOM 1691 C CA . LEU A 1 211 ? 4.548 -5.774 -14.779 1.00 95.25 211 LEU A CA 1
ATOM 1692 C C . LEU A 1 211 ? 4.376 -5.586 -16.292 1.00 95.25 211 LEU A C 1
ATOM 1694 O O . LEU A 1 211 ? 4.986 -4.682 -16.866 1.00 95.25 211 LEU A O 1
ATOM 1698 N N . GLU A 1 212 ? 3.513 -6.384 -16.919 1.00 93.94 212 GLU A N 1
ATOM 1699 C CA . GLU A 1 212 ? 3.216 -6.308 -18.354 1.00 93.94 212 GLU A CA 1
ATOM 1700 C C . GLU A 1 212 ? 2.714 -4.918 -18.761 1.00 93.94 212 GLU A C 1
ATOM 1702 O O . GLU A 1 212 ? 3.248 -4.297 -19.688 1.00 93.94 212 GLU A O 1
ATOM 1707 N N . HIS A 1 213 ? 1.744 -4.377 -18.017 1.00 91.19 213 HIS A N 1
ATOM 1708 C CA . HIS A 1 213 ? 1.200 -3.037 -18.250 1.00 91.19 213 HIS A CA 1
ATOM 1709 C C . HIS A 1 213 ? 2.273 -1.947 -18.165 1.00 91.19 213 HIS A C 1
ATOM 1711 O O . HIS A 1 213 ? 2.346 -1.053 -19.014 1.00 91.19 213 HIS A O 1
ATOM 1717 N N . LEU A 1 214 ? 3.140 -2.018 -17.152 1.00 91.31 214 LEU A N 1
ATOM 1718 C CA . LEU A 1 214 ? 4.209 -1.040 -16.957 1.00 91.31 214 LEU A CA 1
ATOM 1719 C C . LEU A 1 214 ? 5.300 -1.146 -18.030 1.00 91.31 214 LEU A C 1
ATOM 1721 O O . LEU A 1 214 ? 5.811 -0.115 -18.482 1.00 91.31 214 LEU A O 1
ATOM 1725 N N . LEU A 1 215 ? 5.658 -2.360 -18.458 1.00 92.56 215 LEU A N 1
ATOM 1726 C CA . LEU A 1 215 ? 6.615 -2.576 -19.546 1.00 92.56 215 LEU A CA 1
ATOM 1727 C C . LEU A 1 215 ? 6.074 -2.016 -20.864 1.00 92.56 215 LEU A C 1
ATOM 1729 O O . LEU A 1 215 ? 6.778 -1.242 -21.518 1.00 92.56 215 LEU A O 1
ATOM 1733 N N . LYS A 1 216 ? 4.803 -2.279 -21.188 1.00 91.38 216 LYS A N 1
ATOM 1734 C CA . LYS A 1 216 ? 4.136 -1.716 -22.371 1.00 91.38 216 LYS A CA 1
ATOM 1735 C C . LYS A 1 216 ? 4.135 -0.185 -22.354 1.00 91.38 216 LYS A C 1
ATOM 1737 O O . LYS A 1 216 ? 4.601 0.444 -23.306 1.00 91.38 216 LYS A O 1
ATOM 1742 N N . LYS A 1 217 ? 3.718 0.436 -21.241 1.00 87.81 217 LYS A N 1
ATOM 1743 C CA . LYS A 1 217 ? 3.764 1.905 -21.074 1.00 87.81 217 LYS A CA 1
ATOM 1744 C C . LYS A 1 217 ? 5.179 2.463 -21.273 1.00 87.81 217 LYS A C 1
ATOM 1746 O O . LYS A 1 217 ? 5.354 3.524 -21.876 1.00 87.81 217 LYS A O 1
ATOM 1751 N N . ARG A 1 218 ? 6.208 1.761 -20.786 1.00 89.44 218 ARG A N 1
ATOM 1752 C CA . ARG A 1 218 ? 7.614 2.162 -20.949 1.00 89.44 218 ARG A CA 1
ATOM 1753 C C . ARG A 1 218 ? 8.056 2.119 -22.411 1.00 89.44 218 ARG A C 1
ATOM 1755 O O . ARG A 1 218 ? 8.765 3.024 -22.848 1.00 89.44 218 ARG A O 1
ATOM 1762 N N . GLU A 1 219 ? 7.674 1.090 -23.157 1.00 90.75 219 GLU A N 1
ATOM 1763 C CA . GLU A 1 219 ? 7.985 0.971 -24.585 1.00 90.75 219 GLU A CA 1
ATOM 1764 C C . GLU A 1 219 ? 7.292 2.047 -25.417 1.00 90.75 219 GLU A C 1
ATOM 1766 O O . GLU A 1 219 ? 7.941 2.716 -26.222 1.00 90.75 219 GLU A O 1
ATOM 1771 N N . GLU A 1 220 ? 6.006 2.286 -25.172 1.00 90.94 220 GLU A N 1
ATOM 1772 C CA . GLU A 1 220 ? 5.263 3.370 -25.816 1.00 90.94 220 GLU A CA 1
ATOM 1773 C C . GLU A 1 220 ? 5.892 4.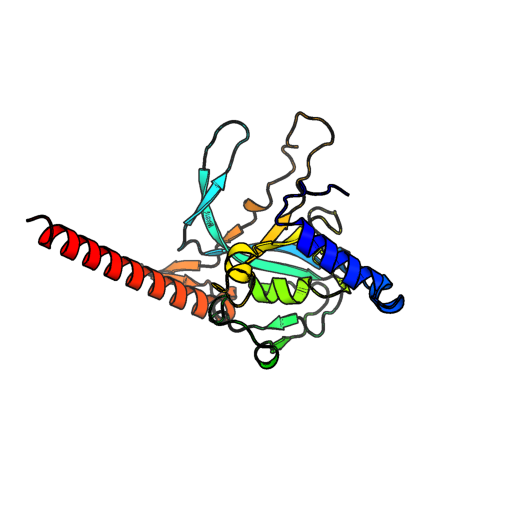737 -25.528 1.00 90.94 220 GLU A C 1
ATOM 1775 O O . GLU A 1 220 ? 6.062 5.547 -26.440 1.00 90.94 220 GLU A O 1
ATOM 1780 N N . GLY A 1 221 ? 6.305 4.986 -24.281 1.00 88.44 221 GLY A N 1
ATOM 1781 C CA . GLY A 1 221 ? 7.003 6.215 -23.903 1.00 88.44 221 GLY A CA 1
ATOM 1782 C C . GLY A 1 221 ? 8.327 6.404 -24.651 1.00 88.44 221 GLY A C 1
ATOM 1783 O O . GLY A 1 221 ? 8.634 7.514 -25.092 1.00 88.44 221 GLY A O 1
ATOM 1784 N N . LYS A 1 222 ? 9.094 5.324 -24.864 1.00 89.62 222 LYS A N 1
ATOM 1785 C CA . LYS A 1 222 ? 10.315 5.365 -25.690 1.00 89.62 222 LYS A CA 1
ATOM 1786 C C . LYS A 1 222 ? 10.001 5.715 -27.146 1.00 89.62 222 LYS A C 1
ATOM 1788 O O . LYS A 1 222 ? 10.692 6.561 -27.709 1.00 89.62 222 LYS A O 1
ATOM 1793 N N . LYS A 1 223 ? 8.961 5.110 -27.736 1.00 90.12 223 LYS A N 1
ATOM 1794 C CA . LYS A 1 223 ? 8.534 5.387 -29.121 1.00 90.12 223 LYS A CA 1
ATOM 1795 C C . LYS A 1 223 ? 8.131 6.854 -29.303 1.00 90.12 223 LYS A C 1
ATOM 1797 O O . LYS A 1 223 ? 8.656 7.510 -30.197 1.00 90.12 223 LYS A O 1
ATOM 1802 N N . ARG A 1 224 ? 7.297 7.396 -28.404 1.00 88.19 224 ARG A N 1
ATOM 1803 C CA . ARG A 1 224 ? 6.873 8.812 -28.434 1.00 88.19 224 ARG A CA 1
ATOM 1804 C C . ARG A 1 224 ? 8.060 9.770 -28.341 1.00 88.19 224 ARG A C 1
ATOM 1806 O O . ARG A 1 224 ? 8.140 10.727 -29.102 1.00 88.19 224 ARG A O 1
ATOM 1813 N N . LYS A 1 225 ? 9.017 9.492 -27.448 1.00 87.50 225 LYS A N 1
ATOM 1814 C CA . LYS A 1 225 ? 10.232 10.310 -27.318 1.00 87.50 225 LYS A CA 1
ATOM 1815 C C . LYS A 1 225 ? 11.085 10.271 -28.589 1.00 87.50 225 LYS A C 1
ATOM 1817 O O . LYS A 1 225 ? 11.583 11.308 -29.010 1.00 87.50 225 LYS A O 1
ATOM 1822 N N . ALA A 1 226 ? 11.250 9.098 -29.200 1.00 88.19 226 ALA A N 1
ATOM 1823 C CA . ALA A 1 226 ? 11.994 8.965 -30.451 1.00 88.19 226 ALA 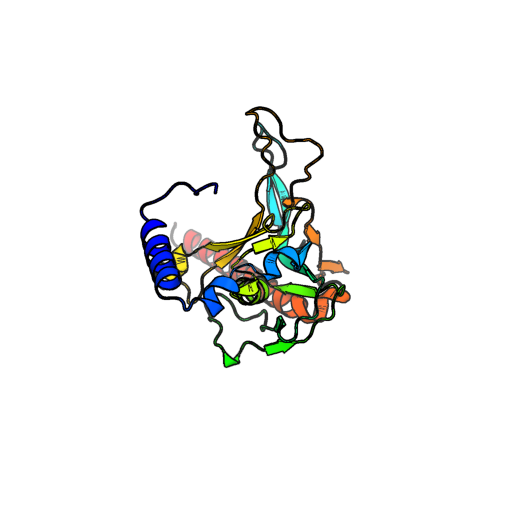A CA 1
ATOM 1824 C C . ALA A 1 226 ? 11.328 9.736 -31.603 1.00 88.19 226 ALA A C 1
ATOM 1826 O O . ALA A 1 226 ? 12.024 10.392 -32.372 1.00 88.19 226 ALA A O 1
ATOM 1827 N N . GLN A 1 227 ? 9.996 9.697 -31.690 1.00 87.56 227 GLN A N 1
ATOM 1828 C CA . GLN A 1 227 ? 9.235 10.456 -32.682 1.00 87.56 227 GLN A CA 1
ATOM 1829 C C . GLN A 1 227 ? 9.373 11.971 -32.477 1.00 87.56 227 GLN A C 1
ATOM 1831 O O . GLN A 1 227 ? 9.773 12.664 -33.405 1.00 87.56 227 GLN A O 1
ATOM 1836 N N . SER A 1 228 ? 9.163 12.469 -31.256 1.00 86.69 228 SER A N 1
ATOM 1837 C CA . SER A 1 228 ? 9.319 13.898 -30.943 1.00 86.69 228 SER A CA 1
ATOM 1838 C C . SER A 1 228 ? 10.738 14.409 -31.231 1.00 86.69 228 SER A C 1
ATOM 1840 O O . SER A 1 228 ? 10.907 15.501 -31.761 1.00 86.69 228 SER A O 1
ATOM 1842 N N . MET A 1 229 ? 11.770 13.602 -30.958 1.00 86.12 229 MET A N 1
ATOM 1843 C CA . MET A 1 229 ? 13.153 13.951 -31.309 1.00 86.12 229 MET A CA 1
ATOM 1844 C C . MET A 1 229 ? 13.375 14.032 -32.824 1.00 86.12 229 MET A C 1
ATOM 1846 O O . MET A 1 229 ? 14.126 14.898 -33.268 1.00 86.12 229 MET A O 1
ATOM 1850 N N . ARG A 1 230 ? 12.745 13.150 -33.614 1.00 85.62 230 ARG A N 1
ATOM 1851 C CA . ARG A 1 230 ? 12.799 13.206 -35.085 1.00 85.62 230 ARG A CA 1
ATOM 1852 C C . ARG A 1 230 ? 12.097 14.451 -35.619 1.00 85.62 230 ARG A C 1
ATOM 1854 O O . ARG A 1 230 ? 12.665 15.129 -36.463 1.00 85.62 230 ARG A O 1
ATOM 1861 N N . GLU A 1 231 ? 10.912 14.765 -35.102 1.00 84.94 231 GLU A N 1
ATOM 1862 C CA . GLU A 1 231 ? 10.146 15.961 -35.478 1.00 84.94 231 GLU A CA 1
ATOM 1863 C C . GLU A 1 231 ? 10.929 17.245 -35.163 1.00 84.94 231 GLU A C 1
ATOM 1865 O O . GLU A 1 231 ? 11.086 18.084 -36.043 1.00 84.94 231 GLU A O 1
ATOM 1870 N N . LEU A 1 232 ? 11.539 17.343 -33.974 1.00 82.19 232 LEU A N 1
ATOM 1871 C CA . LEU A 1 232 ? 12.394 18.477 -33.597 1.00 82.19 232 LEU A CA 1
ATOM 1872 C C . LEU A 1 232 ? 13.580 18.685 -34.553 1.00 82.19 232 LEU A C 1
ATOM 1874 O O . LEU A 1 232 ? 13.888 19.824 -34.890 1.00 82.19 232 LEU A O 1
ATOM 1878 N N . HIS A 1 233 ? 14.225 17.604 -35.005 1.00 75.31 233 HIS A N 1
ATOM 1879 C CA . HIS A 1 233 ? 15.339 17.680 -35.964 1.00 75.31 233 HIS A CA 1
ATOM 1880 C C . HIS A 1 233 ? 14.896 18.080 -37.378 1.00 75.31 233 HIS A C 1
ATOM 1882 O O . HIS A 1 233 ? 15.710 18.582 -38.151 1.00 75.31 233 HIS A O 1
ATOM 1888 N N . LEU A 1 234 ? 13.634 17.828 -37.734 1.00 75.31 234 LEU A N 1
ATOM 1889 C CA . LEU A 1 234 ? 13.063 18.216 -39.024 1.00 75.31 234 LEU A CA 1
ATOM 1890 C C . LEU A 1 234 ? 12.609 19.679 -39.029 1.00 75.31 234 LEU A C 1
ATOM 1892 O O . LEU A 1 234 ? 12.695 20.320 -40.066 1.00 75.31 234 LEU A O 1
ATOM 1896 N N . THR A 1 235 ? 12.175 20.214 -37.886 1.00 74.25 235 THR A N 1
ATOM 1897 C CA . THR A 1 235 ? 11.764 21.622 -37.736 1.00 74.25 235 THR A CA 1
ATOM 1898 C C . THR A 1 235 ? 12.914 22.582 -37.418 1.00 74.25 235 THR A C 1
ATOM 1900 O O . THR A 1 235 ? 12.706 23.789 -37.389 1.00 74.25 235 THR A O 1
ATOM 1903 N N . SER A 1 236 ? 14.112 22.068 -37.123 1.00 63.25 236 SER A N 1
ATOM 1904 C CA . SER A 1 236 ? 15.315 22.870 -36.851 1.00 63.25 236 SER A CA 1
ATOM 1905 C C . SER A 1 236 ? 16.216 23.063 -38.081 1.00 63.25 236 SER A C 1
ATOM 1907 O O . SER A 1 236 ? 17.385 23.415 -37.921 1.00 63.25 236 SER A O 1
ATOM 1909 N N . LYS A 1 237 ? 15.711 22.757 -39.280 1.00 51.22 237 LYS A N 1
ATOM 1910 C CA . LYS A 1 237 ? 16.336 23.015 -40.583 1.00 51.22 237 LYS A CA 1
ATOM 1911 C C . LYS A 1 237 ? 15.456 23.972 -41.368 1.00 51.22 237 LYS A C 1
ATOM 1913 O O . LYS A 1 237 ? 16.045 24.790 -42.101 1.00 51.22 237 LYS A O 1
#

Organism: NCBI:txid116718

Radius of gyration: 20.49 Å; chains: 1; bounding box: 47×44×62 Å

Sequence (237 aa):
MGAGKKTKYNSRFLEIGHQIIADMPKSRKENLCSLSHTLHFVTLLGFQSFKSKRNVADGVRKSEPCPTKVGITLISDVDIDDVPVIDVRLDKYTGISKDQIGKRKVKANEKFDLTYYEFMFLMLRDEYAGFFEANDDPRGGYVSLYLKAFEKGDAKLPTPSIQFKRNKPKNKSGYREDVVPITEQIIPIDKKVQGEWKVIPKYADKYGPLLEHLLKKREEGKKRKAQSMRELHLTSK

pLDDT: mean 84.79, std 16.49, range [33.59, 98.44]

Secondary structure (DSSP, 8-state):
-------HHHHHHHHHHHHHHHSS-HHHHHTTTTTGGGEEEEEEEEEEEEEEEEE-SSSS--EEEEEEEEEEEEEESS-EEEEEE--TT--TTT---GGG-EEEEE-TT-EEEEEHHHHHHHHTSTTTTTEEEETTEEEEEEEEEE-HHHHTTS-SS-EEEEEE-----SSSS---TT---GGG-EEE-EEEETTEEEE-HHHHHHHHHHHHHHHHHHHHHHHHHHHHHHHHHHHT-

Foldseek 3Di:
DPDDPDDPVVPVVVVVVVVCLVPDDPVLNVLAQQQLAFKEFDFFEFAPVDWDWDQDDPPDRDIDTDGHTFWTKIAGQAKDAFQWDAQ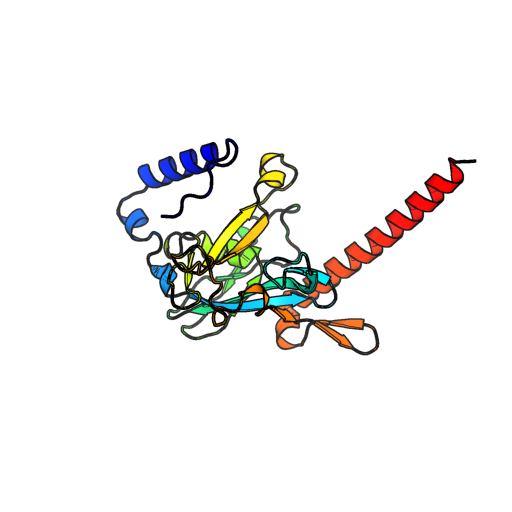LVDDQANDADPVRTGGHIDGHRDIDMDTQVSVVVVCVRRNNVFAHDYPNDSRQKGKDWACVCVVVVVTNGTDIDIDGPPPDDPDPDDDDPPDDDSSVRYDHQWDADPNDIAGDPVCCVRCVVVVVVVVVVVVVVVVVVVVVVVVVVVVVD